Protein AF-A0A7E4ZUL0-F1 (afdb_monomer)

Solvent-accessible surface area (backbone atoms only — not comparable to full-atom values): 15333 Å² total; per-residue (Å²): 133,80,87,74,81,86,82,86,85,86,84,82,82,42,100,54,96,39,52,31,55,42,68,85,63,65,34,38,38,31,50,60,50,52,48,32,32,36,41,39,30,88,90,40,79,88,70,49,46,74,26,45,59,42,65,81,53,74,88,58,68,79,39,24,61,67,45,49,41,48,57,64,87,43,39,35,36,32,33,31,35,77,86,76,56,27,37,33,48,24,39,33,49,81,56,98,67,36,30,37,34,79,42,70,38,56,64,73,41,79,67,45,86,40,72,46,80,46,59,42,96,87,43,53,29,40,38,28,28,46,53,44,41,60,57,85,54,62,88,58,17,39,38,39,38,32,45,49,65,62,15,60,75,67,63,28,64,47,79,47,64,31,53,49,70,65,55,85,86,58,95,83,59,39,49,40,80,72,48,43,55,94,64,26,40,34,30,35,33,71,87,56,69,42,28,44,33,32,39,64,85,75,36,49,58,53,80,47,84,46,76,77,53,59,59,40,83,91,52,66,71,78,80,66,77,91,43,55,47,80,48,75,49,80,52,100,70,36,32,42,40,34,36,45,31,67,44,86,38,9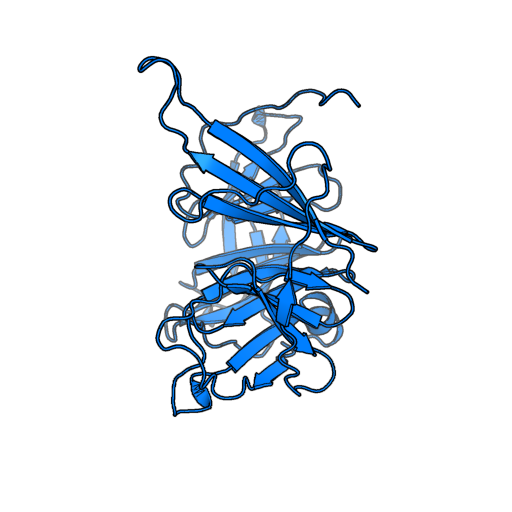8,46,97,89,46,91,32,74,49,79,50,68,26,48,40,76,71,129

pLDDT: mean 77.61, std 15.75, range [34.84, 96.44]

Organism: Panagrellus redivivus (NCBI:txid6233)

Radius of gyration: 20.29 Å; Cα contacts (8 Å, |Δi|>4): 574; chains: 1; bounding box: 54×44×60 Å

Foldseek 3Di:
DDPPDDDDDPDQPDPDQAKEAALVNQWIWGDRDFFKIWIGGPVDRVLTDIAGEEEPDPVCVPWGFPHWYDDHRWIWTFTADPPQRWTWIFTWDDDSHHIYRPDIFPDTHRAAPDWDWAAEPVGTKIKHAAQAQQDPDQVNQWIKIWDPVVCVVVSHTDIQIAGDPHDDDDDPFTWDDWDDYPQWIWTATLQDQWIFIQHRPPSYGDGDTDGFAAPDPVPRDDDDSPFWDWDWDDDHFKIKIKIWGFDDDPDVVDGDIDIGIGIGGDD

Structure (mmCIF, N/CA/C/O backbone):
data_AF-A0A7E4ZUL0-F1
#
_entry.id   AF-A0A7E4ZUL0-F1
#
loop_
_atom_site.group_PDB
_atom_site.id
_atom_site.type_symbol
_atom_site.label_atom_id
_atom_site.label_alt_id
_atom_site.label_comp_id
_atom_site.label_asym_id
_atom_site.label_entity_id
_atom_site.label_seq_id
_atom_site.pdbx_PDB_ins_code
_atom_site.Cartn_x
_atom_site.Cartn_y
_atom_site.Cartn_z
_atom_site.occupancy
_atom_site.B_iso_or_equiv
_atom_site.auth_seq_id
_atom_site.auth_comp_id
_atom_site.auth_asym_id
_atom_site.auth_atom_id
_atom_site.pdbx_PDB_model_num
ATOM 1 N N . MET A 1 1 ? -20.651 -1.131 -23.580 1.00 37.88 1 MET A N 1
ATOM 2 C CA . MET A 1 1 ? -20.709 -1.137 -22.103 1.00 37.88 1 MET A CA 1
ATOM 3 C C . MET A 1 1 ? -20.914 0.312 -21.679 1.00 37.88 1 MET A C 1
ATOM 5 O O . MET A 1 1 ? -19.993 1.099 -21.840 1.00 37.88 1 MET A O 1
ATOM 9 N N . SER A 1 2 ? -22.136 0.723 -21.325 1.00 35.38 2 SER A N 1
ATOM 10 C CA . SER A 1 2 ? -22.393 2.111 -20.914 1.00 35.38 2 SER A CA 1
ATOM 11 C C . SER A 1 2 ? -21.794 2.325 -19.524 1.00 35.38 2 SER A C 1
ATOM 13 O O . SER A 1 2 ? -22.197 1.623 -18.595 1.00 35.38 2 SER A O 1
ATOM 15 N N . MET A 1 3 ? -20.850 3.258 -19.374 1.00 34.84 3 MET A N 1
ATOM 16 C CA . MET A 1 3 ? -20.474 3.781 -18.056 1.00 34.84 3 MET A CA 1
ATOM 17 C C . MET A 1 3 ? -21.755 4.301 -17.395 1.00 34.84 3 MET A C 1
ATOM 19 O O . MET A 1 3 ? -22.333 5.276 -17.867 1.00 34.84 3 MET A O 1
ATOM 23 N N . ARG A 1 4 ? -22.258 3.588 -16.382 1.00 41.41 4 ARG A N 1
ATOM 24 C CA . ARG A 1 4 ? -23.405 4.027 -15.583 1.00 41.41 4 ARG A CA 1
ATOM 25 C C . ARG A 1 4 ? -22.908 4.973 -14.492 1.00 41.41 4 ARG A C 1
ATOM 27 O O . ARG A 1 4 ? -21.924 4.658 -13.831 1.00 41.41 4 ARG A O 1
ATOM 34 N N . ASP A 1 5 ? -23.601 6.101 -14.366 1.00 40.44 5 ASP A N 1
ATOM 35 C CA . ASP A 1 5 ? -23.610 7.074 -13.269 1.00 40.44 5 ASP A CA 1
ATOM 36 C C . ASP A 1 5 ? -22.300 7.253 -12.494 1.00 40.44 5 ASP A C 1
ATOM 38 O O . ASP A 1 5 ? -22.109 6.758 -11.384 1.00 40.44 5 ASP A O 1
ATOM 42 N N . SER A 1 6 ? -21.408 8.066 -13.055 1.00 44.53 6 SER A N 1
ATOM 43 C CA . SER A 1 6 ? -20.311 8.673 -12.309 1.00 44.53 6 SER A CA 1
ATOM 44 C C . SER A 1 6 ? -20.858 9.762 -11.379 1.00 44.53 6 SER A C 1
ATOM 46 O O . SER A 1 6 ? -21.247 10.835 -11.843 1.00 44.53 6 SER A O 1
ATOM 48 N N . ARG A 1 7 ? -20.872 9.512 -10.065 1.00 46.00 7 ARG A N 1
ATOM 49 C CA . ARG A 1 7 ? -21.100 10.555 -9.053 1.00 46.00 7 ARG A CA 1
ATOM 50 C C . ARG A 1 7 ? -19.758 11.176 -8.666 1.00 46.00 7 ARG A C 1
ATOM 52 O O . ARG A 1 7 ? -18.862 10.478 -8.203 1.00 46.00 7 ARG A O 1
ATOM 59 N N . SER A 1 8 ? -19.615 12.479 -8.900 1.00 44.28 8 SER A N 1
ATOM 60 C CA . SER A 1 8 ? -18.471 13.265 -8.431 1.00 44.28 8 SER A CA 1
ATOM 61 C C . SER A 1 8 ? -18.773 13.796 -7.034 1.00 44.28 8 SER A C 1
ATOM 63 O O . SER A 1 8 ? -19.876 14.290 -6.797 1.00 44.28 8 SER A O 1
ATOM 65 N N . PHE A 1 9 ? -17.814 13.696 -6.116 1.00 52.41 9 PHE A N 1
ATOM 66 C CA . PHE A 1 9 ? -17.979 14.141 -4.735 1.00 52.41 9 PHE A CA 1
ATOM 67 C C . PHE A 1 9 ? -16.955 15.226 -4.410 1.00 52.41 9 PHE A C 1
ATOM 69 O O . PHE A 1 9 ? -15.754 15.054 -4.610 1.00 52.41 9 PHE A O 1
ATOM 76 N N . THR A 1 10 ? -17.441 16.349 -3.890 1.00 42.66 10 THR A N 1
ATOM 77 C CA . THR A 1 10 ? -16.632 17.469 -3.400 1.00 42.66 10 THR A CA 1
ATOM 78 C C . THR A 1 10 ? -16.716 17.509 -1.878 1.00 42.66 10 THR A C 1
ATOM 80 O O . THR A 1 10 ? -17.807 17.360 -1.338 1.00 42.66 10 THR A O 1
ATOM 83 N N . GLY A 1 11 ? -15.601 17.730 -1.176 1.00 38.25 11 GLY A N 1
ATOM 84 C CA . GLY A 1 11 ? -15.607 17.890 0.290 1.00 38.25 11 GLY A CA 1
ATOM 85 C C . GLY A 1 11 ? -14.512 17.127 1.037 1.00 38.25 11 GLY A C 1
ATOM 86 O O . GLY A 1 11 ? -14.240 17.437 2.193 1.00 38.25 11 GLY A O 1
ATOM 87 N N . VAL A 1 12 ? -13.823 16.190 0.380 1.00 43.00 12 VAL A N 1
ATOM 88 C CA . VAL A 1 12 ? -12.609 15.566 0.925 1.00 43.00 12 VAL A CA 1
ATOM 89 C C . VAL A 1 12 ? -11.403 16.392 0.479 1.00 43.00 12 VAL A C 1
ATOM 91 O O . VAL A 1 12 ? -10.852 16.186 -0.599 1.00 43.00 12 VAL A O 1
ATOM 94 N N . GLN A 1 13 ? -11.001 17.367 1.294 1.00 38.47 13 GLN A N 1
ATOM 95 C CA . GLN A 1 13 ? -9.704 18.026 1.132 1.00 38.47 13 GLN A CA 1
ATOM 96 C C . GLN A 1 13 ? -8.620 17.127 1.731 1.00 38.47 13 GLN A C 1
ATOM 98 O O . GLN A 1 13 ? -8.235 17.292 2.884 1.00 38.47 13 GLN A O 1
ATOM 103 N N . CYS A 1 14 ? -8.136 16.158 0.957 1.00 39.69 14 CYS A N 1
ATOM 104 C CA . CYS A 1 14 ? -6.927 15.421 1.304 1.00 39.69 14 CYS A CA 1
ATOM 105 C C . CYS A 1 14 ? -5.923 15.559 0.162 1.00 39.69 14 CYS A C 1
ATOM 107 O O . C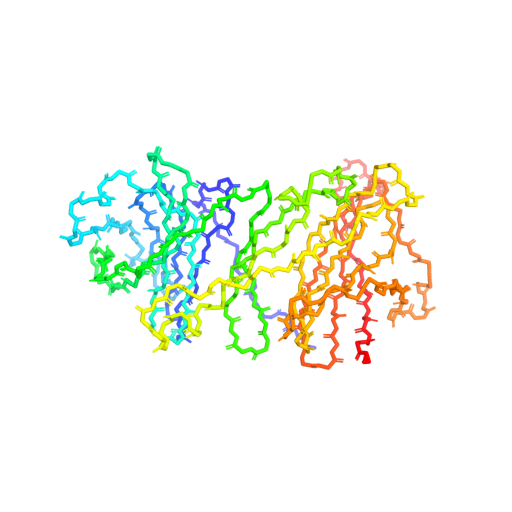YS A 1 14 ? -6.236 15.288 -0.993 1.00 39.69 14 CYS A O 1
ATOM 109 N N . THR A 1 15 ? -4.710 16.012 0.479 1.00 39.34 15 THR A N 1
ATOM 110 C CA . THR A 1 15 ? -3.608 16.134 -0.492 1.00 39.34 15 THR A CA 1
ATOM 111 C C . THR A 1 15 ? -3.114 14.772 -0.983 1.00 39.34 15 THR A C 1
ATOM 113 O O . THR A 1 15 ? -2.425 14.693 -1.998 1.00 39.34 15 THR A O 1
ATOM 116 N N . GLN A 1 16 ? -3.471 13.697 -0.273 1.00 54.53 16 GLN A N 1
ATOM 117 C CA . GLN A 1 16 ? -3.178 12.312 -0.615 1.00 54.53 16 GLN A CA 1
ATOM 118 C C . GLN A 1 16 ? -4.508 11.581 -0.842 1.00 54.53 16 GLN A C 1
ATOM 120 O O . GLN A 1 16 ? -5.373 11.594 0.030 1.00 54.53 16 GLN A O 1
ATOM 125 N N . ASN A 1 17 ? -4.678 10.936 -2.000 1.00 68.06 17 ASN A N 1
ATOM 126 C CA . ASN A 1 17 ? -5.872 10.148 -2.350 1.00 68.06 17 ASN A CA 1
ATOM 127 C C . ASN A 1 17 ? -5.918 8.822 -1.564 1.00 68.06 17 ASN A C 1
ATOM 129 O O . ASN A 1 17 ? -5.879 7.745 -2.152 1.00 68.06 17 ASN A O 1
ATOM 133 N N . VAL A 1 18 ? -5.942 8.902 -0.235 1.00 86.00 18 VAL A N 1
ATOM 134 C CA . VAL A 1 18 ? -5.906 7.756 0.673 1.00 86.00 18 VAL A CA 1
ATOM 135 C C . VAL A 1 18 ? -7.333 7.423 1.094 1.00 86.00 18 VAL A C 1
ATOM 137 O O . VAL A 1 18 ? -7.974 8.181 1.832 1.00 86.00 18 VAL A O 1
ATOM 140 N N . PHE A 1 19 ? -7.835 6.294 0.604 1.00 90.62 19 PHE A N 1
ATOM 141 C CA . PHE A 1 19 ? -9.175 5.807 0.893 1.00 90.62 19 PHE A CA 1
ATOM 142 C C . PHE A 1 19 ? -9.224 4.280 0.871 1.00 90.62 19 PHE A C 1
ATOM 144 O O . PHE A 1 19 ? -8.402 3.631 0.230 1.00 90.62 19 PHE A O 1
ATOM 151 N N . ALA A 1 20 ? -10.233 3.715 1.525 1.00 90.38 20 ALA A N 1
ATOM 152 C CA . ALA A 1 20 ? -10.544 2.297 1.446 1.00 90.38 20 ALA A CA 1
ATOM 153 C C . ALA A 1 20 ? -12.056 2.100 1.320 1.00 90.38 20 ALA A C 1
ATOM 155 O O . ALA A 1 20 ? -12.840 2.819 1.940 1.00 90.38 20 ALA A O 1
ATOM 156 N N . VAL A 1 21 ? -12.463 1.119 0.521 1.00 88.81 21 VAL A N 1
ATOM 157 C CA . VAL A 1 21 ? -13.870 0.749 0.318 1.00 88.81 21 VAL A CA 1
ATOM 158 C C . VAL A 1 21 ? -14.151 -0.508 1.130 1.00 88.81 21 VAL A C 1
ATOM 160 O O . VAL A 1 21 ? -13.362 -1.450 1.057 1.00 88.81 21 VAL A O 1
ATOM 163 N N . ALA A 1 22 ? -15.237 -0.520 1.904 1.00 89.25 22 ALA A N 1
ATOM 164 C CA . ALA A 1 22 ? -15.662 -1.706 2.645 1.00 89.25 22 ALA A CA 1
ATOM 165 C C . ALA A 1 22 ? -15.867 -2.899 1.694 1.00 89.25 22 ALA A C 1
ATOM 167 O O . ALA A 1 22 ? -16.253 -2.704 0.540 1.00 89.25 22 ALA A O 1
ATOM 168 N N . GLY A 1 23 ? -15.629 -4.129 2.161 1.00 82.06 23 GLY A N 1
ATOM 169 C CA . GLY A 1 23 ? -15.686 -5.326 1.309 1.00 82.06 23 GLY A CA 1
ATOM 170 C C . GLY A 1 23 ? -17.033 -5.546 0.606 1.00 82.06 23 GLY A C 1
ATOM 171 O O . GLY A 1 23 ? -17.073 -6.071 -0.503 1.00 82.06 23 GLY A O 1
ATOM 172 N N . ASP A 1 24 ? -18.128 -5.088 1.213 1.00 85.00 24 ASP A N 1
ATOM 173 C CA . ASP A 1 24 ? -19.489 -5.126 0.666 1.00 85.00 24 ASP A CA 1
ATOM 174 C C . ASP A 1 24 ? -19.879 -3.862 -0.129 1.00 85.00 24 ASP A C 1
ATOM 176 O O . ASP A 1 24 ? -20.991 -3.769 -0.650 1.00 85.00 24 ASP A O 1
ATOM 180 N N . GLY A 1 25 ? -18.985 -2.873 -0.219 1.00 84.38 25 GLY A N 1
ATOM 181 C CA . GLY A 1 25 ? -19.228 -1.586 -0.870 1.00 84.38 25 GLY A CA 1
ATOM 182 C C . GLY A 1 25 ? -20.227 -0.680 -0.144 1.00 84.38 25 GLY A C 1
ATOM 183 O O . GLY A 1 25 ? -20.647 0.329 -0.715 1.00 84.38 25 GLY A O 1
ATOM 184 N N . SER A 1 26 ? -20.619 -1.010 1.090 1.00 88.62 26 SER A N 1
ATOM 185 C CA . SER A 1 26 ? -21.632 -0.260 1.844 1.00 88.62 26 SER A CA 1
ATOM 186 C C . SER A 1 26 ? -21.166 1.141 2.244 1.00 88.62 26 SER A C 1
ATOM 188 O O . SER A 1 26 ? -21.974 2.069 2.296 1.00 88.62 26 SER A O 1
ATOM 190 N N . TYR A 1 27 ? -19.865 1.317 2.480 1.00 90.19 27 TYR A N 1
ATOM 191 C CA . TYR A 1 27 ? -19.259 2.602 2.805 1.00 90.19 27 TYR A CA 1
ATOM 192 C C . TYR A 1 27 ? -17.819 2.723 2.292 1.00 90.19 27 TYR A C 1
ATOM 194 O O . TYR A 1 27 ? -17.158 1.748 1.921 1.00 90.19 27 TYR A O 1
ATOM 202 N N . VAL A 1 28 ? -17.327 3.958 2.290 1.00 90.75 28 VAL A N 1
ATOM 203 C CA . VAL A 1 28 ? -15.959 4.339 1.941 1.00 90.75 28 VAL A CA 1
ATOM 204 C C . VAL A 1 28 ? -15.371 5.148 3.092 1.00 90.75 28 VAL A C 1
ATOM 206 O O . V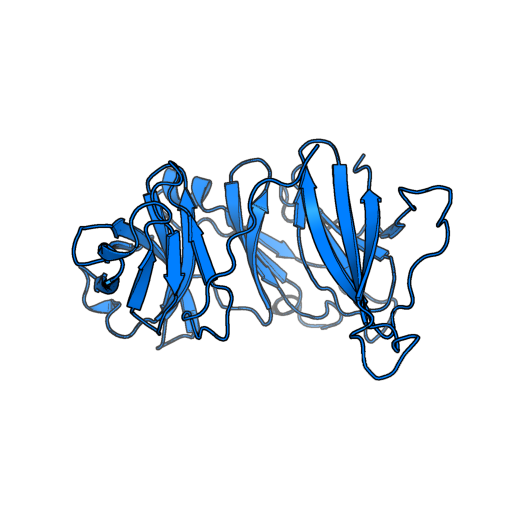AL A 1 28 ? -16.036 6.010 3.667 1.00 90.75 28 VAL A O 1
ATOM 209 N N . LEU A 1 29 ? -14.117 4.873 3.432 1.00 92.62 29 LEU A N 1
ATOM 210 C CA . LEU A 1 29 ? -13.335 5.645 4.390 1.00 92.62 29 LEU A CA 1
ATOM 211 C C . LEU A 1 29 ? -12.306 6.478 3.640 1.00 92.62 29 LEU A C 1
ATOM 213 O O . LEU A 1 29 ? -11.522 5.926 2.875 1.00 92.62 29 LEU A O 1
ATOM 217 N N . PHE A 1 30 ? -12.259 7.778 3.908 1.00 91.81 30 PHE A N 1
ATOM 218 C CA . PHE A 1 30 ? -11.220 8.672 3.400 1.00 91.81 30 PHE A CA 1
ATOM 219 C C . PHE A 1 30 ? -10.344 9.156 4.544 1.00 91.81 30 PHE A C 1
ATOM 221 O O . PHE A 1 30 ? -10.856 9.556 5.587 1.00 91.81 30 PHE A O 1
ATOM 228 N N . LYS A 1 31 ? -9.026 9.202 4.357 1.00 91.25 31 LYS A N 1
ATOM 229 C CA . LYS A 1 31 ? -8.150 9.902 5.301 1.00 91.25 31 LYS A CA 1
ATOM 230 C C . LYS A 1 31 ? -8.485 11.390 5.291 1.00 91.25 31 LYS A C 1
ATOM 232 O O . LYS A 1 31 ? -8.365 12.041 4.256 1.00 91.25 31 LYS A O 1
ATOM 237 N N . LYS A 1 32 ? -8.896 11.919 6.446 1.00 89.31 32 LYS A N 1
ATOM 238 C CA . LYS A 1 32 ? -9.213 13.341 6.631 1.00 89.31 32 LYS A CA 1
ATOM 239 C C . LYS A 1 32 ? -8.053 14.099 7.270 1.00 89.31 32 LYS A C 1
ATOM 241 O O . LYS A 1 32 ? -7.727 15.199 6.840 1.00 89.31 32 LYS A O 1
ATOM 246 N N . SER A 1 33 ? -7.434 13.521 8.294 1.00 90.62 33 SER A N 1
ATOM 247 C CA . SER A 1 33 ? -6.293 14.113 9.000 1.00 90.62 33 SER A CA 1
ATOM 248 C C . SER A 1 33 ? -5.325 13.021 9.467 1.00 90.62 33 SER A C 1
ATOM 250 O O . SER A 1 33 ? -5.414 11.875 9.023 1.00 90.62 33 SER A O 1
ATOM 252 N N . ALA A 1 34 ? -4.369 13.362 10.335 1.00 91.50 34 ALA A N 1
ATOM 253 C CA . ALA A 1 34 ? -3.410 12.399 10.873 1.00 91.50 34 ALA A CA 1
ATOM 254 C C . ALA A 1 34 ? -4.082 11.262 11.661 1.00 91.50 34 ALA A C 1
ATOM 256 O O . ALA A 1 34 ? -3.562 10.157 11.669 1.00 91.50 34 ALA A O 1
ATOM 257 N N . SER A 1 35 ? -5.229 11.496 12.297 1.00 92.62 35 SER A N 1
ATOM 258 C CA . SER A 1 35 ? -5.899 10.503 13.151 1.00 92.62 35 SER A CA 1
ATOM 259 C C . SER A 1 35 ? -7.407 10.426 12.919 1.00 92.62 35 SER A C 1
ATOM 261 O O . SER A 1 35 ? -8.130 9.853 13.729 1.00 92.62 35 SER A O 1
ATOM 263 N N . GLU A 1 36 ? -7.899 10.980 11.811 1.00 93.56 36 GLU A N 1
ATOM 264 C CA . GLU A 1 36 ? -9.325 10.992 11.490 1.00 93.56 36 GLU A CA 1
ATOM 265 C C . GLU A 1 36 ? -9.594 10.441 10.094 1.00 93.56 36 GLU A C 1
ATOM 267 O O . GLU A 1 36 ? -8.884 10.732 9.122 1.00 93.56 36 GLU A O 1
ATOM 272 N N . LEU A 1 37 ? -10.688 9.692 10.002 1.00 93.81 37 LEU A N 1
ATOM 273 C CA . LEU A 1 37 ? -11.238 9.145 8.775 1.00 93.81 37 LEU A CA 1
ATOM 274 C C . LEU A 1 37 ? -12.616 9.760 8.536 1.00 93.81 37 LEU A C 1
ATOM 276 O O . LEU A 1 37 ? -13.435 9.845 9.445 1.00 93.81 37 LEU A O 1
ATOM 280 N N . PHE A 1 38 ? -12.894 10.186 7.315 1.00 92.12 38 PHE A N 1
ATOM 281 C CA . PHE A 1 38 ? -14.235 10.548 6.892 1.00 92.12 38 PHE A CA 1
ATOM 282 C C . PHE A 1 38 ? -14.967 9.290 6.420 1.00 92.12 38 PHE A C 1
ATOM 284 O O . PHE A 1 38 ? -14.525 8.628 5.482 1.00 92.12 38 PHE A O 1
ATOM 291 N N . TYR A 1 39 ? -16.058 8.955 7.100 1.00 92.25 39 TYR A N 1
ATOM 292 C CA . TYR A 1 39 ? -16.935 7.832 6.804 1.00 92.25 39 TYR A CA 1
ATOM 293 C C . TYR A 1 39 ? -18.052 8.285 5.877 1.00 92.25 39 TYR A C 1
ATOM 295 O O . TYR A 1 39 ? -18.797 9.214 6.198 1.00 92.25 39 TYR A O 1
ATOM 303 N N . PHE A 1 40 ? -18.162 7.620 4.733 1.00 89.50 40 PHE A N 1
ATOM 304 C CA . PHE A 1 40 ? -19.074 7.987 3.666 1.00 89.50 40 PHE A CA 1
ATOM 305 C C . PHE A 1 40 ? -19.926 6.796 3.236 1.00 89.50 40 PHE A C 1
ATOM 307 O O . PHE A 1 40 ? -19.386 5.774 2.822 1.00 89.50 40 PHE A O 1
ATOM 314 N N . VAL A 1 41 ? -21.250 6.948 3.270 1.00 89.38 41 VAL A N 1
ATOM 315 C CA . VAL A 1 41 ? -22.208 5.938 2.796 1.00 89.38 41 VAL A CA 1
ATOM 316 C C . VAL A 1 41 ? -22.765 6.399 1.446 1.00 89.38 41 VAL A C 1
ATOM 318 O O . VAL A 1 41 ? -23.545 7.353 1.410 1.00 89.38 41 VAL A O 1
ATOM 321 N N . PRO A 1 42 ? -22.414 5.751 0.317 1.00 83.19 42 PRO A N 1
ATOM 322 C CA . PRO A 1 42 ? -22.820 6.211 -1.015 1.00 83.19 42 PRO A CA 1
ATOM 323 C C . PRO A 1 42 ? -24.336 6.313 -1.221 1.00 83.19 42 PRO A C 1
ATOM 325 O O . PRO A 1 42 ? -24.803 7.123 -2.027 1.00 83.19 42 PRO A O 1
ATOM 328 N N . ASN A 1 43 ? -25.094 5.490 -0.492 1.00 84.12 43 ASN A N 1
ATOM 329 C CA . ASN A 1 43 ? -26.547 5.382 -0.606 1.00 84.12 43 ASN A CA 1
ATOM 330 C C . ASN A 1 43 ? -27.312 6.194 0.451 1.00 84.12 43 ASN A C 1
ATOM 332 O O . ASN A 1 43 ? -28.529 6.303 0.338 1.00 84.12 43 ASN A O 1
ATOM 336 N N . ASN A 1 44 ? -26.629 6.768 1.449 1.00 85.19 44 ASN A N 1
ATOM 337 C CA . ASN A 1 44 ? -27.255 7.583 2.488 1.00 85.19 44 ASN A CA 1
ATOM 338 C C . ASN A 1 44 ? -26.345 8.755 2.881 1.00 85.19 44 ASN A C 1
ATOM 340 O O . ASN A 1 44 ? -25.413 8.611 3.671 1.00 85.19 44 ASN A O 1
ATOM 344 N N . LEU A 1 45 ? -26.615 9.934 2.316 1.00 81.00 45 LEU A N 1
ATOM 345 C CA . LEU A 1 45 ? -25.761 11.102 2.527 1.00 81.00 45 LEU A CA 1
ATOM 346 C C . LEU A 1 45 ? -25.857 11.671 3.952 1.00 81.00 45 LEU A C 1
ATOM 348 O O . LEU A 1 45 ? -24.915 12.329 4.387 1.00 81.00 45 LEU A O 1
ATOM 352 N N . ASP A 1 46 ? -26.927 11.368 4.688 1.00 84.69 46 ASP A N 1
ATOM 353 C CA . ASP A 1 46 ? -27.141 11.862 6.052 1.00 84.69 46 ASP A CA 1
ATOM 354 C C . ASP A 1 46 ? -26.322 11.086 7.100 1.00 84.69 46 ASP A C 1
ATOM 356 O O . ASP A 1 46 ? -26.163 11.528 8.237 1.00 84.69 46 ASP A O 1
ATOM 360 N N . GLU A 1 47 ? -25.760 9.932 6.727 1.00 85.19 47 GLU A N 1
ATOM 361 C CA . GLU A 1 47 ? -24.955 9.084 7.617 1.00 85.19 47 GLU A CA 1
ATOM 362 C C . GLU A 1 47 ? -23.451 9.400 7.590 1.00 85.19 47 GLU A C 1
ATOM 364 O O . GLU A 1 47 ? -22.652 8.747 8.273 1.00 85.19 47 GLU A O 1
ATOM 369 N N . GLN A 1 48 ? -23.050 10.407 6.814 1.00 87.75 48 GLN A N 1
ATOM 370 C CA . GLN A 1 48 ? -21.656 10.815 6.700 1.00 87.75 48 GLN A CA 1
ATOM 371 C C . GLN A 1 48 ? -21.146 11.426 8.004 1.00 87.75 48 GLN A C 1
ATOM 373 O O . GLN A 1 48 ? -21.808 12.258 8.624 1.00 87.75 48 GLN A O 1
ATOM 378 N N . LYS A 1 49 ? -19.934 11.051 8.418 1.00 92.00 49 LYS A N 1
ATOM 379 C CA . LYS A 1 49 ? -19.339 11.574 9.655 1.00 92.00 49 LYS A CA 1
ATOM 380 C C . LYS A 1 49 ? -17.825 11.453 9.680 1.00 92.00 49 LYS A C 1
ATOM 382 O O . LYS A 1 49 ? -17.211 10.825 8.823 1.00 92.00 49 LYS A O 1
ATOM 387 N N . VAL A 1 50 ? -17.217 12.042 10.702 1.00 93.38 50 VAL A N 1
ATOM 388 C CA . VAL A 1 50 ? -15.786 11.906 10.980 1.00 93.38 50 VAL A CA 1
ATOM 389 C C . VAL A 1 50 ? -15.607 10.888 12.097 1.00 93.38 50 VAL A C 1
ATOM 391 O O . VAL A 1 50 ? -16.169 11.051 13.175 1.00 93.38 50 VAL A O 1
ATOM 394 N N . LEU A 1 51 ? -14.818 9.853 11.834 1.00 95.44 51 LEU A N 1
ATOM 395 C CA . LEU A 1 51 ? -14.420 8.843 12.800 1.00 95.44 51 LEU A CA 1
ATOM 396 C C . LEU A 1 51 ? -13.004 9.142 13.282 1.00 95.44 51 LEU A C 1
ATOM 398 O O . LEU A 1 51 ? -12.094 9.357 12.478 1.00 95.44 51 LEU A O 1
ATOM 402 N N . LYS A 1 52 ? -12.803 9.102 14.597 1.00 95.12 52 LYS A N 1
ATOM 403 C CA . LYS A 1 52 ? -11.473 9.217 15.197 1.00 95.12 52 LYS A CA 1
ATOM 404 C C . LYS A 1 52 ? -10.822 7.840 15.304 1.00 95.12 52 LYS A C 1
ATOM 406 O O . LYS A 1 52 ? -11.464 6.892 15.760 1.00 95.12 52 LYS A O 1
ATOM 411 N N . LEU A 1 53 ? -9.554 7.746 14.909 1.00 95.00 53 LEU A N 1
ATOM 412 C CA . LEU A 1 53 ? -8.714 6.585 15.166 1.00 95.00 53 LEU A CA 1
ATOM 413 C C . LEU A 1 53 ? -8.271 6.594 16.630 1.00 95.00 53 LEU A C 1
ATOM 415 O O . LEU A 1 53 ? -7.698 7.567 17.123 1.00 95.00 53 LEU A O 1
ATOM 419 N N . MET A 1 54 ? -8.532 5.491 17.314 1.00 93.75 54 MET A N 1
ATOM 420 C CA . MET A 1 54 ? -8.129 5.242 18.689 1.00 93.75 54 MET A CA 1
ATOM 421 C C . MET A 1 54 ? -7.218 4.024 18.754 1.00 93.75 54 MET A C 1
ATOM 423 O O . MET A 1 54 ? -7.418 3.061 18.018 1.00 93.75 54 MET A O 1
ATOM 427 N N . PHE A 1 55 ? -6.266 4.042 19.678 1.00 90.62 55 PHE A N 1
ATOM 428 C CA . PHE A 1 55 ? -5.401 2.904 19.970 1.00 90.62 55 PHE A CA 1
ATOM 429 C C . PHE A 1 55 ? -5.733 2.344 21.348 1.00 90.62 55 PHE A C 1
ATOM 431 O O . PHE A 1 55 ? -5.976 3.109 22.281 1.00 90.62 55 PHE A O 1
ATOM 438 N N . LEU A 1 56 ? -5.738 1.015 21.475 1.00 86.94 56 LEU A N 1
ATOM 439 C CA . LEU A 1 56 ? -5.823 0.367 22.788 1.00 86.94 56 LEU A CA 1
ATOM 440 C C . LEU A 1 56 ? -4.517 0.512 23.581 1.00 86.94 56 LEU A C 1
ATOM 442 O O . LEU A 1 56 ? -4.545 0.587 24.805 1.00 86.94 56 LEU A O 1
ATOM 446 N N . ASP A 1 57 ? -3.387 0.569 22.879 1.00 86.25 57 ASP A N 1
ATOM 447 C CA . ASP A 1 57 ? -2.063 0.749 23.464 1.00 86.25 57 ASP A CA 1
ATOM 448 C C . ASP A 1 57 ? -1.619 2.213 23.331 1.00 86.25 57 ASP A C 1
ATOM 450 O O . ASP A 1 57 ? -1.589 2.777 22.232 1.00 86.25 57 ASP A O 1
ATOM 454 N N . GLN A 1 58 ? -1.270 2.822 24.467 1.00 86.88 58 GLN A N 1
ATOM 455 C CA . GLN A 1 58 ? -0.855 4.221 24.550 1.00 86.88 58 GLN A CA 1
ATOM 456 C C . GLN A 1 58 ? 0.457 4.504 23.811 1.00 86.88 58 GLN A C 1
ATOM 458 O O . GLN A 1 58 ? 0.702 5.651 23.444 1.00 86.88 58 GLN A O 1
ATOM 463 N N . TYR A 1 59 ? 1.273 3.479 23.552 1.00 88.06 59 TYR A N 1
ATOM 46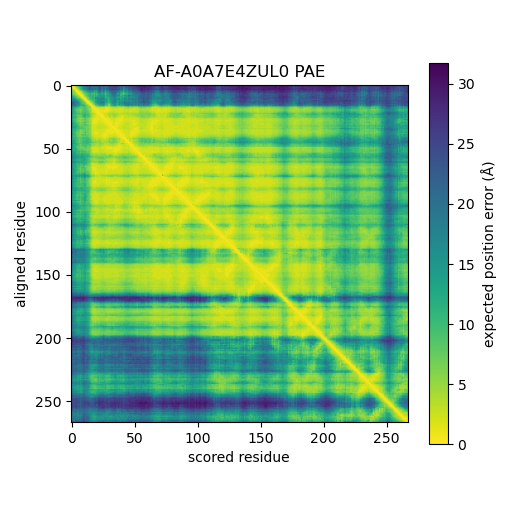4 C CA . TYR A 1 59 ? 2.530 3.611 22.816 1.00 88.06 59 TYR A CA 1
ATOM 465 C C . TYR A 1 59 ? 2.350 4.228 21.419 1.00 88.06 59 TYR A C 1
ATOM 467 O O . TYR A 1 59 ? 3.241 4.914 20.931 1.00 88.06 59 TYR A O 1
ATOM 475 N N . TYR A 1 60 ? 1.187 4.023 20.794 1.00 88.69 60 TYR A N 1
ATOM 476 C CA . TYR A 1 60 ? 0.882 4.526 19.450 1.00 88.69 60 TYR A CA 1
ATOM 477 C C . TYR A 1 60 ? 0.131 5.866 19.461 1.00 88.69 60 TYR A C 1
ATOM 479 O O . TYR A 1 60 ? -0.312 6.347 18.417 1.00 88.69 60 TYR A O 1
ATOM 487 N N . ILE A 1 61 ? -0.053 6.490 20.630 1.00 85.38 61 ILE A N 1
ATOM 488 C CA . ILE A 1 61 ? -0.664 7.819 20.711 1.00 85.38 61 ILE A CA 1
ATOM 489 C C . ILE A 1 61 ? 0.253 8.828 20.018 1.00 85.38 61 ILE A C 1
ATOM 491 O O . ILE A 1 61 ? 1.410 8.999 20.387 1.00 85.38 61 ILE A O 1
ATOM 495 N N . GLY A 1 62 ? -0.300 9.530 19.030 1.00 87.69 62 GLY A N 1
ATOM 496 C CA . GLY A 1 62 ? 0.425 10.506 18.217 1.00 87.69 62 GLY A CA 1
ATOM 497 C C . GLY A 1 62 ? 0.860 9.966 16.856 1.00 87.69 62 GLY A C 1
ATOM 498 O O . GLY A 1 62 ? 1.120 10.773 15.966 1.00 87.69 62 GLY A O 1
ATOM 499 N N . ASP A 1 63 ? 0.858 8.645 16.651 1.00 93.69 63 ASP A N 1
ATOM 500 C CA . ASP A 1 63 ? 1.095 8.057 15.332 1.00 93.69 63 ASP A CA 1
ATOM 501 C C . ASP A 1 63 ? -0.006 8.476 14.349 1.00 93.69 63 ASP A C 1
ATOM 503 O O . ASP A 1 63 ? -1.171 8.674 14.712 1.00 93.69 63 ASP A O 1
ATOM 507 N N . SER A 1 64 ? 0.372 8.620 13.079 1.00 93.62 64 SER A N 1
ATOM 508 C CA . SER A 1 64 ? -0.525 9.117 12.038 1.00 93.62 64 SER A CA 1
ATOM 509 C C . SER A 1 64 ? -0.924 8.028 11.055 1.00 93.62 64 SER A C 1
ATOM 511 O O . SER A 1 64 ? -0.100 7.208 10.662 1.00 93.62 64 SER A O 1
ATOM 513 N N . ILE A 1 65 ? -2.155 8.080 10.560 1.00 94.81 65 ILE A N 1
ATOM 514 C CA . ILE A 1 65 ? -2.637 7.285 9.432 1.00 94.81 65 ILE A CA 1
ATOM 515 C C . ILE A 1 65 ? -1.746 7.574 8.222 1.00 94.81 65 ILE A C 1
ATOM 517 O O . ILE A 1 65 ? -1.706 8.698 7.715 1.00 94.81 65 ILE A O 1
ATOM 521 N N . PHE A 1 66 ? -1.040 6.556 7.747 1.00 94.12 66 PHE A N 1
ATOM 522 C CA . PHE A 1 66 ? -0.249 6.614 6.527 1.00 94.12 66 PHE A CA 1
ATOM 523 C C . PHE A 1 66 ? -1.125 6.279 5.319 1.00 94.12 66 PHE A C 1
ATOM 525 O O . PHE A 1 66 ? -1.338 7.136 4.463 1.00 94.12 66 PHE A O 1
ATOM 532 N N . ASP A 1 67 ? -1.680 5.068 5.318 1.00 93.75 67 ASP A N 1
ATOM 533 C CA . ASP A 1 67 ? -2.538 4.505 4.273 1.00 93.75 67 ASP A CA 1
ATOM 534 C C . ASP A 1 67 ? -3.527 3.502 4.901 1.00 93.75 67 ASP A C 1
ATOM 536 O O . ASP A 1 67 ? -3.382 3.145 6.075 1.00 93.75 67 ASP A O 1
ATOM 540 N N . LEU A 1 68 ? -4.536 3.046 4.163 1.00 95.06 68 LEU A N 1
ATOM 541 C CA . LEU A 1 68 ? -5.505 2.066 4.658 1.00 95.06 68 LEU A CA 1
ATOM 542 C C . LEU A 1 68 ? -6.091 1.204 3.544 1.00 95.06 68 LEU A C 1
ATOM 544 O O . LEU A 1 68 ? -6.219 1.627 2.400 1.00 95.06 68 LEU A O 1
ATOM 548 N N . VAL A 1 69 ? -6.496 -0.009 3.905 1.00 94.12 69 VAL A N 1
ATOM 549 C CA . VAL A 1 69 ? -7.148 -0.948 2.993 1.00 94.12 69 VAL A CA 1
ATOM 550 C C . VAL A 1 69 ? -8.093 -1.867 3.751 1.00 94.12 69 VAL A C 1
ATOM 552 O O . VAL A 1 69 ? -7.845 -2.223 4.903 1.00 94.12 69 VAL A O 1
ATOM 555 N N . PHE A 1 70 ? -9.170 -2.280 3.090 1.00 91.50 70 PHE A N 1
ATOM 556 C CA . PHE A 1 70 ? -9.959 -3.417 3.538 1.00 91.50 70 PHE A CA 1
ATOM 557 C C . PHE A 1 70 ? -9.414 -4.692 2.914 1.00 91.50 70 PHE A C 1
ATOM 559 O O . PHE A 1 70 ? -9.242 -4.782 1.699 1.00 91.50 70 PHE A O 1
ATOM 566 N N . HIS A 1 71 ? -9.173 -5.690 3.752 1.00 88.00 71 HIS A N 1
ATOM 567 C CA . HIS A 1 71 ? -9.025 -7.059 3.297 1.00 88.00 71 HIS A CA 1
ATOM 568 C C . HIS A 1 71 ? -10.198 -7.858 3.852 1.00 88.00 71 HIS A C 1
ATOM 570 O O . HIS A 1 71 ? -10.361 -7.955 5.070 1.00 88.00 71 HIS A O 1
ATOM 576 N N . GLU A 1 72 ? -11.039 -8.363 2.949 1.00 83.94 72 GLU A N 1
ATOM 577 C CA . GLU A 1 72 ? -12.350 -8.919 3.290 1.00 83.94 72 GLU A CA 1
ATOM 578 C C . GLU A 1 72 ? -13.175 -7.875 4.069 1.00 83.94 72 GLU A C 1
ATOM 580 O O . GLU A 1 72 ? -13.487 -6.816 3.529 1.00 83.94 72 GLU A O 1
ATOM 585 N N . ASN A 1 73 ? -13.462 -8.123 5.348 1.00 85.31 73 ASN A N 1
ATOM 586 C CA . ASN A 1 73 ? -14.195 -7.204 6.226 1.00 85.31 73 ASN A CA 1
ATOM 587 C C . ASN A 1 73 ? -13.309 -6.561 7.305 1.00 85.31 73 ASN A C 1
ATOM 589 O O . ASN A 1 73 ? -13.801 -5.845 8.176 1.00 85.31 73 ASN A O 1
ATOM 593 N N . GLN A 1 74 ? -12.002 -6.816 7.266 1.00 90.75 74 GLN A N 1
ATOM 594 C CA . GLN A 1 74 ? -11.051 -6.293 8.234 1.00 90.75 74 GLN A CA 1
ATOM 595 C C . GLN A 1 74 ? -10.401 -5.024 7.680 1.00 90.75 74 GLN A C 1
ATOM 597 O O . GLN A 1 74 ? -9.697 -5.061 6.668 1.00 90.75 74 GLN A O 1
ATOM 602 N N . LEU A 1 75 ? -10.599 -3.898 8.370 1.00 95.12 75 LEU A N 1
ATOM 603 C CA . LEU A 1 75 ? -9.840 -2.685 8.085 1.00 95.12 75 LEU A CA 1
ATOM 604 C C . LEU A 1 75 ? -8.405 -2.874 8.578 1.00 95.12 75 LEU A C 1
ATOM 606 O O . LEU A 1 75 ? -8.177 -3.224 9.742 1.00 95.12 75 LEU A O 1
ATOM 610 N N . VAL A 1 76 ? -7.447 -2.611 7.699 1.00 95.81 76 VAL A N 1
ATOM 611 C CA . VAL A 1 76 ? -6.027 -2.529 8.022 1.00 95.81 76 VAL A CA 1
ATOM 612 C C . VAL A 1 76 ? -5.571 -1.100 7.775 1.00 95.81 76 VAL A C 1
ATOM 614 O O . VAL A 1 76 ? -5.737 -0.569 6.677 1.00 95.81 76 VAL A O 1
ATOM 617 N N . ILE A 1 77 ? -4.985 -0.482 8.795 1.00 96.44 77 ILE A N 1
ATOM 618 C CA . ILE A 1 77 ? -4.387 0.848 8.700 1.00 96.44 77 ILE A CA 1
ATOM 619 C C . ILE A 1 77 ? -2.873 0.704 8.794 1.00 96.44 77 ILE A C 1
ATOM 621 O O . ILE A 1 77 ? -2.341 0.088 9.720 1.00 96.44 77 ILE A O 1
ATOM 625 N N . LEU A 1 78 ? -2.173 1.303 7.838 1.00 95.62 78 LEU A N 1
ATOM 626 C CA . LEU A 1 78 ? -0.745 1.542 7.939 1.00 95.62 78 LEU A CA 1
ATOM 627 C C . LEU A 1 78 ? -0.572 2.790 8.797 1.00 95.62 78 LEU A C 1
ATOM 629 O O . LEU A 1 78 ? -1.036 3.866 8.423 1.00 95.62 78 LEU A O 1
ATOM 633 N N . ILE A 1 79 ? 0.068 2.650 9.951 1.00 95.62 79 ILE A N 1
ATOM 634 C CA . ILE A 1 79 ? 0.344 3.764 10.861 1.00 95.62 79 ILE A CA 1
ATOM 635 C C . ILE A 1 79 ? 1.809 4.170 10.725 1.00 95.62 79 ILE A C 1
ATOM 637 O O . ILE A 1 79 ? 2.693 3.317 10.662 1.00 95.62 79 ILE A O 1
ATOM 641 N N . GLN A 1 80 ? 2.057 5.471 10.647 1.00 95.12 80 GLN A N 1
ATOM 642 C CA . GLN A 1 80 ? 3.382 6.070 10.606 1.00 95.12 80 GLN A CA 1
ATOM 643 C C . GLN A 1 80 ? 3.729 6.604 11.990 1.00 95.12 80 GLN A C 1
ATOM 645 O O . GLN A 1 80 ? 3.053 7.487 12.527 1.00 95.12 80 GLN A O 1
ATOM 650 N N . SER A 1 81 ? 4.818 6.065 12.513 1.00 93.88 81 SER A N 1
ATOM 651 C CA . SER A 1 81 ? 5.451 6.474 13.751 1.00 93.88 81 SER A CA 1
ATOM 652 C C . SER A 1 81 ? 5.957 7.906 13.665 1.00 93.88 81 SER A C 1
ATOM 654 O O . SER A 1 81 ? 6.748 8.220 12.774 1.00 93.88 81 SER A O 1
ATOM 656 N N . GLN A 1 82 ? 5.576 8.765 14.607 1.00 90.81 82 GLN A N 1
ATOM 657 C CA . GLN A 1 82 ? 6.151 10.119 14.674 1.00 90.81 82 GLN A CA 1
ATOM 658 C C . GLN A 1 82 ? 7.547 10.144 15.314 1.00 90.81 82 GLN A C 1
ATOM 660 O O . GLN A 1 82 ? 8.264 11.132 15.191 1.00 90.81 82 GLN A O 1
ATOM 665 N N . VAL A 1 83 ? 7.947 9.060 15.986 1.00 90.88 83 VAL A N 1
ATOM 666 C CA . VAL A 1 83 ? 9.231 8.973 16.697 1.00 90.88 83 VAL A CA 1
ATOM 667 C C . VAL A 1 83 ? 10.374 8.566 15.769 1.00 90.88 83 VAL A C 1
ATOM 669 O O . VAL A 1 83 ? 11.463 9.127 15.844 1.00 90.88 83 VAL A O 1
ATOM 672 N N . ASP A 1 84 ? 10.142 7.575 14.908 1.00 91.19 84 ASP A N 1
ATOM 673 C CA . ASP A 1 84 ? 11.190 6.939 14.093 1.00 91.19 84 ASP A CA 1
ATOM 674 C C . ASP A 1 84 ? 10.851 6.855 12.594 1.00 91.19 84 ASP A C 1
ATOM 676 O O . ASP A 1 84 ? 11.567 6.194 11.842 1.00 91.19 84 ASP A O 1
ATOM 680 N N . ASP A 1 85 ? 9.765 7.508 12.162 1.00 91.19 85 ASP A N 1
ATOM 681 C CA . ASP A 1 85 ? 9.258 7.521 10.778 1.00 91.19 85 ASP A CA 1
ATOM 682 C C . ASP A 1 85 ? 8.984 6.119 10.190 1.00 91.19 85 ASP A C 1
ATOM 684 O O . ASP A 1 85 ? 8.880 5.934 8.975 1.00 91.19 85 ASP A O 1
ATOM 688 N N . SER A 1 86 ? 8.873 5.095 11.043 1.00 93.69 86 SER A N 1
ATOM 689 C CA . SER A 1 86 ? 8.590 3.728 10.614 1.00 93.69 86 SER A CA 1
ATOM 690 C C . SER A 1 86 ? 7.097 3.491 10.382 1.00 93.69 86 SER A C 1
ATOM 692 O O . SER A 1 86 ? 6.238 4.107 11.013 1.00 93.69 86 SER A O 1
ATOM 694 N N . ILE A 1 87 ? 6.784 2.575 9.468 1.00 95.25 87 ILE A N 1
ATOM 695 C CA . ILE A 1 87 ? 5.421 2.138 9.172 1.00 95.25 87 ILE A CA 1
ATOM 696 C C . ILE A 1 87 ? 5.127 0.837 9.915 1.00 95.25 87 ILE A C 1
ATOM 698 O O . ILE A 1 87 ? 5.926 -0.102 9.887 1.00 95.25 87 ILE A O 1
ATOM 702 N N . ARG A 1 88 ? 3.959 0.763 10.551 1.00 95.12 88 ARG A N 1
ATOM 703 C CA . ARG A 1 88 ? 3.442 -0.429 11.235 1.00 95.12 88 ARG A CA 1
ATOM 704 C C . ARG A 1 88 ? 2.051 -0.767 10.709 1.00 95.12 88 ARG A C 1
ATOM 706 O O . ARG A 1 88 ? 1.388 0.070 10.101 1.00 95.12 88 ARG A O 1
ATOM 713 N N . LEU A 1 89 ? 1.613 -1.999 10.947 1.00 95.88 89 LEU A N 1
ATOM 714 C CA . LEU A 1 89 ? 0.300 -2.484 10.521 1.00 95.88 89 LEU A CA 1
ATOM 715 C C . LEU A 1 89 ? -0.633 -2.607 11.718 1.00 95.88 89 LEU A C 1
ATOM 717 O O . LEU A 1 89 ? -0.353 -3.378 12.634 1.00 95.88 89 LEU A O 1
ATOM 721 N N . ALA A 1 90 ? -1.745 -1.884 11.685 1.00 95.69 90 ALA A N 1
ATOM 722 C CA . ALA A 1 90 ? -2.802 -1.959 12.679 1.00 95.69 90 ALA A CA 1
ATOM 723 C C . ALA A 1 90 ? -4.046 -2.634 12.090 1.00 95.69 90 ALA A C 1
ATOM 725 O O . ALA A 1 90 ? -4.535 -2.244 11.031 1.00 95.69 90 ALA A O 1
ATOM 726 N N . LEU A 1 91 ? -4.570 -3.634 12.794 1.00 95.19 91 LEU A N 1
ATOM 727 C CA . LEU A 1 91 ? -5.906 -4.166 12.571 1.00 95.19 91 LEU A CA 1
ATOM 728 C C . LEU A 1 91 ? -6.891 -3.268 13.306 1.00 95.19 91 LEU A C 1
ATOM 730 O O . LEU A 1 91 ? -6.702 -2.962 14.488 1.00 95.19 91 LEU A O 1
ATOM 734 N N . CYS A 1 92 ? -7.937 -2.855 12.604 1.00 95.56 92 CYS A N 1
ATOM 735 C CA . CYS A 1 92 ? -8.894 -1.890 13.107 1.00 95.56 92 CYS A CA 1
ATOM 736 C C . CYS A 1 92 ? -10.332 -2.394 13.007 1.00 95.56 92 CYS A C 1
ATOM 738 O O . CYS A 1 92 ? -10.750 -2.933 11.985 1.00 95.56 92 CYS A O 1
ATOM 740 N N . THR A 1 93 ? -11.123 -2.145 14.042 1.00 93.75 93 THR A N 1
ATOM 741 C CA . THR A 1 93 ? -12.574 -2.328 13.997 1.00 93.75 93 THR A CA 1
ATOM 742 C C . THR A 1 93 ? -13.228 -0.983 13.729 1.00 93.75 93 THR A C 1
ATOM 744 O O . THR A 1 93 ? -12.984 -0.012 14.450 1.00 93.75 93 THR A O 1
ATOM 747 N N . VAL A 1 94 ? -14.062 -0.925 12.692 1.00 93.25 94 VAL A N 1
ATOM 748 C CA . VAL A 1 94 ? -14.893 0.246 12.397 1.00 93.25 94 VAL A CA 1
ATOM 749 C C . VAL A 1 94 ? -16.181 0.125 13.199 1.00 93.25 94 VAL A C 1
ATOM 751 O O . VAL A 1 94 ? -16.871 -0.889 13.134 1.00 93.25 94 VAL A O 1
ATOM 754 N N . THR A 1 95 ? -16.493 1.152 13.979 1.00 89.06 95 THR A N 1
ATOM 755 C CA . THR A 1 95 ? -17.738 1.252 14.746 1.00 89.06 95 THR A CA 1
ATOM 756 C C . THR A 1 95 ? -18.575 2.411 14.218 1.00 89.06 95 THR A C 1
ATOM 758 O O . THR A 1 95 ? -18.161 3.129 13.308 1.00 89.06 95 THR A O 1
ATOM 761 N N . LYS A 1 96 ? -19.756 2.623 14.809 1.00 82.62 96 LYS A N 1
ATOM 762 C CA . LYS A 1 96 ? -20.614 3.753 14.448 1.00 82.62 96 LYS A CA 1
ATOM 763 C C . LYS A 1 96 ? -19.917 5.100 14.659 1.00 82.62 96 LYS A C 1
ATOM 765 O O . LYS A 1 96 ? -20.166 6.003 13.869 1.00 82.62 96 LYS A O 1
ATOM 770 N N . ASP A 1 97 ? -19.074 5.230 15.681 1.00 87.75 97 ASP A N 1
ATOM 771 C CA . ASP A 1 97 ? -18.569 6.537 16.128 1.00 87.75 97 ASP A CA 1
ATOM 772 C C . ASP A 1 97 ? -17.039 6.658 16.030 1.00 87.75 97 ASP A C 1
ATOM 774 O O . ASP A 1 97 ? -16.500 7.757 15.904 1.00 87.75 97 ASP A O 1
ATOM 778 N N . PHE A 1 98 ? -16.325 5.530 16.022 1.00 91.75 98 PHE A N 1
ATOM 779 C CA . PHE A 1 98 ? -14.862 5.493 16.056 1.00 91.75 98 PHE A CA 1
ATOM 780 C C . PHE A 1 98 ? -14.282 4.387 15.177 1.00 91.75 98 PHE A C 1
ATOM 782 O O . PHE A 1 98 ? -14.959 3.416 14.827 1.00 91.75 98 PHE A O 1
ATOM 789 N N . VAL A 1 99 ? -12.984 4.493 14.907 1.00 93.88 99 VAL A N 1
ATOM 790 C CA . VAL A 1 99 ? -12.167 3.375 14.434 1.00 93.88 99 VAL A CA 1
ATOM 791 C C . VAL A 1 99 ? -11.194 3.010 15.543 1.00 93.88 99 VAL A C 1
ATOM 793 O O . VAL A 1 99 ? -10.446 3.859 16.019 1.00 93.88 99 VAL A O 1
ATOM 796 N N . ILE A 1 100 ? -11.197 1.753 15.972 1.00 93.50 100 ILE A N 1
ATOM 797 C CA . ILE A 1 100 ? -10.345 1.288 17.070 1.00 93.50 100 ILE A CA 1
ATOM 798 C C . ILE A 1 100 ? -9.279 0.368 16.490 1.00 93.50 100 ILE A C 1
ATOM 800 O O . ILE A 1 100 ? -9.614 -0.690 15.965 1.00 93.50 100 ILE A O 1
ATOM 804 N N . ALA A 1 101 ? -8.005 0.741 16.602 1.00 93.44 101 ALA A N 1
ATOM 805 C CA . ALA A 1 101 ? -6.874 -0.148 16.370 1.00 93.44 101 ALA A CA 1
ATOM 806 C C . ALA A 1 101 ? -6.810 -1.185 17.499 1.00 93.44 101 ALA A C 1
ATOM 808 O O . ALA A 1 101 ? -6.330 -0.911 18.601 1.00 93.44 101 ALA A O 1
ATOM 809 N N . THR A 1 102 ? -7.340 -2.373 17.220 1.00 91.69 102 THR A N 1
ATOM 810 C CA . THR A 1 102 ? -7.457 -3.480 18.174 1.00 91.69 102 THR A CA 1
ATOM 811 C C . THR A 1 102 ? -6.139 -4.214 18.361 1.00 91.69 102 THR A C 1
ATOM 813 O O . THR A 1 102 ? -5.882 -4.764 19.431 1.00 91.69 102 THR A O 1
ATOM 816 N N . LYS A 1 103 ? -5.286 -4.219 17.334 1.00 93.06 103 LYS A N 1
ATOM 817 C CA . LYS A 1 103 ? -3.971 -4.853 17.382 1.00 93.06 103 LYS A CA 1
ATOM 818 C C . LYS A 1 103 ? -3.010 -4.175 16.421 1.00 93.06 103 LYS A C 1
ATOM 820 O O . LYS A 1 103 ? -3.318 -4.049 15.243 1.00 93.06 103 LYS A O 1
ATOM 825 N N . VAL A 1 104 ? -1.816 -3.833 16.895 1.00 94.62 104 VAL A N 1
ATOM 826 C CA . VAL A 1 104 ? -0.682 -3.497 16.025 1.00 94.62 104 VAL A CA 1
ATOM 827 C C . VAL A 1 104 ? 0.195 -4.736 15.891 1.00 94.62 104 VAL A C 1
ATOM 829 O O . VAL A 1 104 ? 0.564 -5.360 16.887 1.00 94.62 104 VAL A O 1
ATOM 832 N N . LEU A 1 105 ? 0.474 -5.152 14.657 1.00 94.75 105 LEU A N 1
ATOM 833 C CA . LEU A 1 105 ? 1.305 -6.321 14.400 1.00 94.75 105 LEU A CA 1
ATOM 834 C C . LEU A 1 105 ? 2.760 -6.043 14.806 1.00 94.75 105 LEU A C 1
ATOM 836 O O . LEU A 1 105 ? 3.277 -4.968 14.500 1.00 94.75 105 LEU A O 1
ATOM 840 N N . PRO A 1 106 ? 3.456 -7.014 15.428 1.00 93.75 106 PRO A N 1
ATOM 841 C CA . PRO A 1 106 ? 4.866 -6.859 15.753 1.00 93.75 106 PRO A CA 1
ATOM 842 C C . PRO A 1 106 ? 5.728 -6.633 14.505 1.00 93.75 106 PRO A C 1
ATOM 844 O O . PRO A 1 106 ? 5.589 -7.339 13.500 1.00 93.75 106 PRO A O 1
ATOM 847 N N . GLY A 1 107 ? 6.676 -5.702 14.617 1.00 91.81 107 GLY A N 1
ATOM 848 C CA . GLY A 1 107 ? 7.591 -5.303 13.548 1.00 91.81 107 GLY A CA 1
ATOM 849 C C . GLY A 1 107 ? 7.270 -3.925 12.970 1.00 91.81 107 GLY A C 1
ATOM 850 O O . GLY A 1 107 ? 6.199 -3.365 13.189 1.00 91.81 107 GLY A O 1
ATOM 851 N N . SER A 1 108 ? 8.226 -3.366 12.235 1.00 93.00 108 SER A N 1
ATOM 852 C CA . SER A 1 108 ? 8.064 -2.097 11.532 1.00 93.00 108 SER A CA 1
ATOM 853 C C . SER A 1 108 ? 8.842 -2.107 10.221 1.00 93.00 108 SER A C 1
ATOM 855 O O . SER A 1 108 ? 9.758 -2.909 10.018 1.00 93.00 108 SER A O 1
ATOM 857 N N . ILE A 1 109 ? 8.448 -1.222 9.316 1.00 91.38 109 ILE A N 1
ATOM 858 C CA . ILE A 1 109 ? 9.073 -1.030 8.012 1.00 91.38 109 ILE A CA 1
ATOM 859 C C . ILE A 1 109 ? 9.700 0.354 8.023 1.00 91.38 109 ILE A C 1
ATOM 861 O O . ILE A 1 109 ? 9.039 1.333 8.367 1.00 91.38 109 ILE A O 1
ATOM 865 N N . LYS A 1 110 ? 10.966 0.464 7.627 1.00 88.19 110 LYS A N 1
ATOM 866 C CA . LYS A 1 110 ? 11.562 1.782 7.415 1.00 88.19 110 LYS A CA 1
ATOM 867 C C . LYS A 1 110 ? 10.983 2.378 6.143 1.00 88.19 110 LYS A C 1
ATOM 869 O O . LYS A 1 110 ? 11.046 1.770 5.075 1.00 88.19 110 LYS A O 1
ATOM 874 N N . LYS A 1 111 ? 10.412 3.567 6.269 1.00 83.00 111 LYS A N 1
ATOM 875 C CA . LYS A 1 111 ? 9.857 4.295 5.140 1.00 83.00 111 LYS A CA 1
ATOM 876 C C . LYS A 1 111 ? 10.975 4.634 4.155 1.00 83.00 111 LYS A C 1
ATOM 878 O O . LYS A 1 111 ? 11.999 5.209 4.521 1.00 83.00 111 LYS A O 1
ATOM 883 N N . GLY A 1 112 ? 10.790 4.220 2.908 1.00 79.50 112 GLY A N 1
ATOM 884 C CA . GLY A 1 112 ? 11.675 4.581 1.810 1.00 79.50 112 GLY A CA 1
ATOM 885 C C . GLY A 1 112 ? 11.271 5.927 1.230 1.00 79.50 112 GLY A C 1
ATOM 886 O O . GLY A 1 112 ? 10.333 6.577 1.697 1.00 79.50 112 GLY A O 1
ATOM 887 N N . LEU A 1 113 ? 11.958 6.340 0.168 1.00 82.31 113 LEU A N 1
ATOM 888 C CA . LEU A 1 113 ? 11.630 7.592 -0.509 1.00 82.31 113 LEU A CA 1
ATOM 889 C C . LEU A 1 113 ? 10.258 7.518 -1.194 1.00 82.31 113 LEU A C 1
ATOM 891 O O . LEU A 1 113 ? 9.479 8.467 -1.125 1.00 82.31 113 LEU A O 1
ATOM 895 N N . PHE A 1 114 ? 9.937 6.368 -1.788 1.00 86.56 114 PHE A N 1
ATOM 896 C CA . PHE A 1 114 ? 8.608 6.073 -2.304 1.00 86.56 114 PHE A CA 1
ATOM 897 C C . PHE A 1 114 ? 7.972 4.915 -1.562 1.00 86.56 114 PHE A C 1
ATOM 899 O O . PHE A 1 114 ? 8.628 3.930 -1.238 1.00 86.56 114 PHE A O 1
ATOM 906 N N . ASN A 1 115 ? 6.670 5.042 -1.330 1.00 88.88 115 ASN A N 1
ATOM 907 C CA . ASN A 1 115 ? 5.863 4.080 -0.602 1.00 88.88 115 ASN A CA 1
ATOM 908 C C . ASN A 1 115 ? 4.498 4.025 -1.282 1.00 88.88 115 ASN A C 1
ATOM 910 O O . ASN A 1 115 ? 3.939 5.080 -1.594 1.00 88.88 115 ASN A O 1
ATOM 914 N N . LYS A 1 116 ? 3.970 2.829 -1.528 1.00 88.25 116 LYS A N 1
ATOM 915 C CA . LYS A 1 116 ? 2.630 2.646 -2.087 1.00 88.25 116 LYS A CA 1
ATOM 916 C C . LYS A 1 116 ? 1.953 1.432 -1.474 1.00 88.25 116 LYS A C 1
ATOM 918 O O . LYS A 1 116 ? 2.605 0.422 -1.218 1.00 88.25 116 LYS A O 1
ATOM 923 N N . LEU A 1 117 ? 0.642 1.520 -1.310 1.00 89.50 117 LEU A N 1
ATOM 924 C CA . LEU A 1 117 ? -0.219 0.367 -1.115 1.00 89.50 117 LEU A CA 1
ATOM 925 C C . LEU A 1 117 ? -0.830 0.008 -2.473 1.00 89.50 117 LEU A C 1
ATOM 927 O O . LEU A 1 117 ? -1.509 0.821 -3.097 1.00 89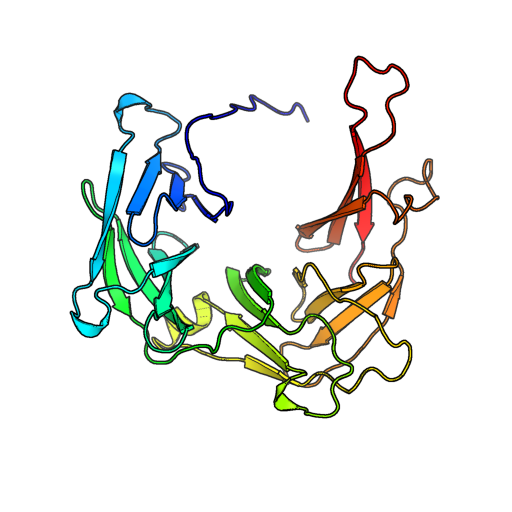.50 117 LEU A O 1
ATOM 931 N N . ILE A 1 118 ? -0.505 -1.178 -2.976 1.00 87.25 118 ILE A N 1
ATOM 932 C CA . ILE A 1 118 ? -0.966 -1.694 -4.271 1.00 87.25 118 ILE A CA 1
ATOM 933 C C . ILE A 1 118 ? -1.561 -3.086 -4.075 1.00 87.25 118 ILE A C 1
ATOM 935 O O . ILE A 1 118 ? -1.352 -3.696 -3.033 1.00 87.25 118 ILE A O 1
ATOM 939 N N . ASN A 1 119 ? -2.289 -3.597 -5.063 1.00 84.75 119 ASN A N 1
ATOM 940 C CA . ASN A 1 119 ? -2.803 -4.965 -5.032 1.00 84.75 119 ASN A CA 1
ATOM 941 C C . ASN A 1 119 ? -2.028 -5.848 -6.012 1.00 84.75 119 ASN A C 1
ATOM 943 O O . ASN A 1 119 ? -1.672 -5.396 -7.104 1.00 84.75 119 ASN A O 1
ATOM 947 N N . ASP A 1 120 ? -1.802 -7.095 -5.617 1.00 83.62 120 ASP A N 1
ATOM 948 C CA . ASP A 1 120 ? -1.467 -8.193 -6.519 1.00 83.62 120 ASP A CA 1
ATOM 949 C C . ASP A 1 120 ? -2.685 -9.120 -6.707 1.00 83.62 120 ASP A C 1
ATOM 951 O O . ASP A 1 120 ? -3.815 -8.763 -6.359 1.00 83.62 120 ASP A O 1
ATOM 955 N N . GLU A 1 121 ? -2.481 -10.304 -7.288 1.00 81.56 121 GLU A N 1
ATOM 956 C CA . GLU A 1 121 ? -3.551 -11.284 -7.494 1.00 81.56 121 GLU A CA 1
ATOM 957 C C . GLU A 1 121 ? -4.118 -11.894 -6.195 1.00 81.56 121 GLU A C 1
ATOM 959 O O . GLU A 1 121 ? -5.189 -12.503 -6.228 1.00 81.56 121 GLU A O 1
ATOM 964 N N . PHE A 1 122 ? -3.424 -11.748 -5.065 1.00 82.69 122 PHE A N 1
ATOM 965 C CA . PHE A 1 122 ? -3.762 -12.350 -3.773 1.00 82.69 122 PHE A CA 1
ATOM 966 C C . PHE A 1 122 ? -4.159 -11.325 -2.706 1.00 82.69 122 PHE A C 1
ATOM 968 O O . PHE A 1 122 ? -4.723 -11.702 -1.675 1.00 82.69 122 PHE A O 1
ATOM 975 N N . GLY A 1 123 ? -3.920 -10.037 -2.942 1.00 86.12 123 GLY A N 1
ATOM 976 C CA . GLY A 1 123 ? -4.467 -8.958 -2.137 1.00 86.12 123 GLY A CA 1
ATOM 977 C C . GLY A 1 123 ? -3.526 -7.763 -1.993 1.00 86.12 123 GLY A C 1
ATOM 978 O O . GLY A 1 123 ? -2.664 -7.522 -2.839 1.00 86.12 123 GLY A O 1
ATOM 979 N N . PRO A 1 124 ? -3.710 -6.970 -0.924 1.00 90.50 124 PRO A N 1
ATOM 980 C CA . PRO A 1 124 ? -2.930 -5.764 -0.736 1.00 90.50 124 PRO A CA 1
ATOM 981 C C . PRO A 1 124 ? -1.490 -6.060 -0.321 1.00 90.50 124 PRO A C 1
ATOM 983 O O . PRO A 1 124 ? -1.211 -6.866 0.576 1.00 90.50 124 PRO A O 1
ATOM 986 N N . VAL A 1 125 ? -0.579 -5.321 -0.943 1.00 91.56 125 VAL A N 1
ATOM 987 C CA . VAL A 1 125 ? 0.861 -5.340 -0.725 1.00 91.56 125 VAL A CA 1
ATOM 988 C C . VAL A 1 125 ? 1.342 -3.909 -0.534 1.00 91.56 125 VAL A C 1
ATOM 990 O O . VAL A 1 125 ? 1.179 -3.043 -1.396 1.00 91.56 125 VAL A O 1
ATOM 993 N N . PHE A 1 126 ? 1.975 -3.658 0.606 1.00 93.69 126 PHE A N 1
ATOM 994 C CA . PHE A 1 126 ? 2.711 -2.423 0.815 1.00 93.69 126 PHE A CA 1
ATOM 995 C C . PHE A 1 126 ? 4.111 -2.557 0.221 1.00 93.69 126 PHE A C 1
ATOM 997 O O . PHE A 1 126 ? 4.829 -3.508 0.532 1.00 93.69 126 PHE A O 1
ATOM 1004 N N . ILE A 1 127 ? 4.503 -1.604 -0.618 1.00 91.88 127 ILE A N 1
ATOM 1005 C CA . ILE A 1 127 ? 5.817 -1.549 -1.252 1.00 91.88 127 ILE A CA 1
ATOM 1006 C C . ILE A 1 127 ? 6.526 -0.245 -0.896 1.00 91.88 127 ILE A C 1
ATOM 1008 O O . ILE A 1 127 ? 5.959 0.839 -1.030 1.00 91.88 127 ILE A O 1
ATOM 1012 N N . THR A 1 128 ? 7.790 -0.349 -0.498 1.00 90.94 128 THR A N 1
ATOM 1013 C CA . THR A 1 128 ? 8.700 0.781 -0.280 1.00 90.94 128 THR A CA 1
ATOM 1014 C C . THR A 1 128 ? 9.966 0.611 -1.120 1.00 90.94 128 THR A C 1
ATOM 1016 O O . THR A 1 128 ? 10.503 -0.495 -1.230 1.00 90.94 128 THR A O 1
ATOM 1019 N N . TYR A 1 129 ? 10.417 1.679 -1.783 1.00 87.69 129 TYR A N 1
ATOM 1020 C CA . TYR A 1 129 ? 11.525 1.624 -2.740 1.00 87.69 129 TYR A CA 1
ATOM 1021 C C . TYR A 1 129 ? 12.218 2.981 -2.959 1.00 87.69 129 TYR A C 1
ATOM 1023 O O . TYR A 1 129 ? 11.683 4.052 -2.658 1.00 87.69 129 TYR A O 1
ATOM 1031 N N . SER A 1 130 ? 13.433 2.928 -3.509 1.00 81.19 130 SER A N 1
ATOM 1032 C CA . SER A 1 130 ? 14.229 4.100 -3.908 1.00 81.19 130 SER A CA 1
ATOM 1033 C C . SER A 1 130 ? 13.885 4.592 -5.319 1.00 81.19 130 SER A C 1
ATOM 1035 O O . SER A 1 130 ? 13.577 3.791 -6.194 1.00 81.19 130 SER A O 1
ATOM 1037 N N . VAL A 1 131 ? 14.018 5.904 -5.573 1.00 73.12 131 VAL A N 1
ATOM 1038 C CA . VAL A 1 131 ? 13.806 6.528 -6.905 1.00 73.12 131 VAL A CA 1
ATOM 1039 C C . VAL A 1 131 ? 14.728 5.939 -7.973 1.00 73.12 131 VAL A C 1
ATOM 1041 O O . VAL A 1 131 ? 14.328 5.730 -9.118 1.00 73.12 131 VAL A O 1
ATOM 1044 N N . SER A 1 132 ? 15.990 5.722 -7.603 1.00 73.94 132 SER A N 1
ATOM 1045 C CA . SER A 1 132 ? 17.036 5.266 -8.508 1.00 73.94 132 SER A CA 1
ATOM 1046 C C . SER A 1 132 ? 17.871 4.178 -7.844 1.00 73.94 132 SER A C 1
ATOM 1048 O O . SER A 1 132 ? 18.069 4.174 -6.628 1.00 73.94 132 SER A O 1
ATOM 1050 N N . PHE A 1 133 ? 18.379 3.252 -8.656 1.00 76.56 133 PHE A N 1
ATOM 1051 C CA . PHE A 1 133 ? 19.150 2.095 -8.191 1.00 76.56 133 PHE A CA 1
ATOM 1052 C C . PHE A 1 133 ? 20.631 2.183 -8.609 1.00 76.56 133 PHE A C 1
ATOM 1054 O O . PHE A 1 133 ? 21.274 1.169 -8.898 1.00 76.56 133 PHE A O 1
ATOM 1061 N N . HIS A 1 134 ? 21.176 3.404 -8.674 1.00 75.06 134 HIS A N 1
ATOM 1062 C CA . HIS A 1 134 ? 22.564 3.675 -9.090 1.00 75.06 134 HIS A CA 1
ATOM 1063 C C . HIS A 1 134 ? 23.560 3.769 -7.928 1.00 75.06 134 HIS A C 1
ATOM 1065 O O . HIS A 1 134 ? 24.768 3.640 -8.159 1.00 75.06 134 HIS A O 1
ATOM 1071 N N . GLU A 1 135 ? 23.048 3.987 -6.712 1.00 76.00 135 GLU A N 1
ATOM 1072 C CA . GLU A 1 135 ? 23.821 4.125 -5.475 1.00 76.00 135 GLU A CA 1
ATOM 1073 C C . GLU A 1 135 ? 24.840 2.993 -5.322 1.00 76.00 135 GLU A C 1
ATOM 1075 O O . GLU A 1 135 ? 24.567 1.835 -5.632 1.00 76.00 135 GLU A O 1
ATOM 1080 N N . THR A 1 136 ? 26.045 3.297 -4.852 1.00 77.50 136 THR A N 1
ATOM 1081 C CA . THR A 1 136 ? 27.039 2.252 -4.564 1.00 77.50 136 THR A CA 1
ATOM 1082 C C . THR A 1 136 ? 26.602 1.416 -3.368 1.00 77.50 136 THR A C 1
ATOM 1084 O O . THR A 1 136 ? 26.664 0.185 -3.428 1.00 77.50 136 THR A O 1
ATOM 1087 N N . ASP A 1 137 ? 26.069 2.083 -2.346 1.00 80.69 137 ASP A N 1
ATOM 1088 C CA . ASP A 1 137 ? 25.543 1.482 -1.127 1.00 80.69 137 ASP A CA 1
ATOM 1089 C C . ASP A 1 137 ? 24.359 0.537 -1.430 1.00 80.69 137 ASP A C 1
ATOM 1091 O O . ASP A 1 137 ? 23.302 0.986 -1.892 1.00 80.69 137 ASP A O 1
ATOM 1095 N N . PRO A 1 138 ? 24.505 -0.782 -1.193 1.00 77.62 138 PRO A N 1
ATOM 1096 C CA . PRO A 1 138 ? 23.427 -1.747 -1.382 1.00 77.62 138 PRO A CA 1
ATOM 1097 C C . PRO A 1 138 ? 22.190 -1.453 -0.527 1.00 77.62 138 PRO A C 1
ATOM 1099 O O . PRO A 1 138 ? 21.077 -1.698 -0.991 1.00 77.62 138 PRO A O 1
ATOM 1102 N N . SER A 1 139 ? 22.354 -0.873 0.668 1.00 78.06 139 SER A N 1
ATOM 1103 C CA . SER A 1 139 ? 21.238 -0.571 1.576 1.00 78.06 139 SER A CA 1
ATOM 1104 C C . SER A 1 139 ? 20.268 0.470 1.003 1.00 78.06 139 SER A C 1
ATOM 1106 O O . SER A 1 139 ? 19.088 0.495 1.352 1.00 78.06 139 SER A O 1
ATOM 1108 N N . LYS A 1 140 ? 20.742 1.285 0.055 1.00 78.00 140 LYS A N 1
ATOM 1109 C CA . LYS A 1 140 ? 19.938 2.267 -0.682 1.00 78.00 140 LYS A CA 1
ATOM 1110 C C . LYS A 1 140 ? 19.332 1.707 -1.969 1.00 78.00 140 LYS A C 1
ATOM 1112 O O . LYS A 1 140 ? 18.549 2.393 -2.623 1.00 78.00 140 LYS A O 1
ATOM 1117 N N . ARG A 1 141 ? 19.666 0.469 -2.346 1.00 81.38 141 ARG A N 1
ATOM 1118 C CA . ARG A 1 141 ? 19.189 -0.213 -3.560 1.00 81.38 141 ARG A CA 1
ATOM 1119 C C . ARG A 1 141 ? 18.301 -1.400 -3.226 1.00 81.38 141 ARG A C 1
ATOM 1121 O O . ARG A 1 141 ? 18.538 -2.511 -3.695 1.00 81.38 141 ARG A O 1
ATOM 1128 N N . GLN A 1 142 ? 17.287 -1.170 -2.412 1.00 84.38 142 GLN A N 1
ATOM 1129 C CA . GLN A 1 142 ? 16.359 -2.215 -2.012 1.00 84.38 142 GLN A CA 1
ATOM 1130 C C . GLN A 1 142 ? 14.923 -1.828 -2.332 1.00 84.38 142 GLN A C 1
ATOM 1132 O O . GLN A 1 142 ? 14.551 -0.653 -2.320 1.00 84.38 142 GLN A O 1
ATOM 1137 N N . VAL A 1 143 ? 14.136 -2.852 -2.619 1.00 87.81 143 VAL A N 1
ATOM 1138 C CA . VAL A 1 143 ? 12.681 -2.797 -2.626 1.00 87.81 143 VAL A CA 1
ATOM 1139 C C . VAL A 1 143 ? 12.227 -3.670 -1.473 1.00 87.81 143 VAL A C 1
ATOM 1141 O O . VAL A 1 143 ? 12.645 -4.824 -1.387 1.00 87.81 143 VAL A O 1
ATOM 1144 N N . GLN A 1 144 ? 11.403 -3.132 -0.583 1.00 89.75 144 GLN A N 1
ATOM 1145 C CA . GLN A 1 144 ? 10.825 -3.907 0.506 1.00 89.75 144 GLN A CA 1
ATOM 1146 C C . GLN A 1 144 ? 9.322 -4.035 0.292 1.00 89.75 144 GLN A C 1
ATOM 1148 O O . GLN A 1 144 ? 8.653 -3.079 -0.102 1.00 89.75 144 GLN A O 1
ATOM 1153 N N . LEU A 1 145 ? 8.811 -5.236 0.527 1.00 91.44 145 LEU A N 1
ATOM 1154 C CA . LEU A 1 145 ? 7.422 -5.607 0.311 1.00 91.44 145 LEU A CA 1
ATOM 1155 C C . LEU A 1 145 ? 6.864 -6.205 1.592 1.00 91.44 145 LEU A C 1
ATOM 1157 O O . LEU A 1 145 ? 7.532 -6.995 2.260 1.00 91.44 145 LEU A O 1
ATOM 1161 N N . VAL A 1 146 ? 5.619 -5.866 1.892 1.00 92.69 146 VAL A N 1
ATOM 1162 C CA . VAL A 1 146 ? 4.846 -6.488 2.959 1.00 92.69 146 VAL A CA 1
ATOM 1163 C C . VAL A 1 146 ? 3.499 -6.872 2.395 1.00 92.69 146 VAL A C 1
ATOM 1165 O O . VAL A 1 146 ? 2.653 -6.019 2.128 1.00 92.69 146 VAL A O 1
ATOM 1168 N N . HIS A 1 147 ? 3.304 -8.173 2.218 1.00 92.50 147 HIS A N 1
ATOM 1169 C CA . HIS A 1 147 ? 2.002 -8.702 1.855 1.00 92.50 147 HIS A CA 1
ATOM 1170 C C . HIS A 1 147 ? 1.110 -8.665 3.097 1.00 92.50 147 HIS A C 1
ATOM 1172 O O . HIS A 1 147 ? 1.407 -9.304 4.116 1.00 92.50 147 HIS A O 1
ATOM 1178 N N . ILE A 1 148 ? 0.021 -7.900 3.029 1.00 92.88 148 ILE A N 1
ATOM 1179 C CA . ILE A 1 148 ? -0.845 -7.659 4.185 1.00 92.88 148 ILE A CA 1
ATOM 1180 C C . ILE A 1 148 ? -1.492 -8.971 4.626 1.00 92.88 148 ILE A C 1
ATOM 1182 O O . ILE A 1 148 ? -1.382 -9.335 5.790 1.00 92.88 148 ILE A O 1
ATOM 1186 N N . VAL A 1 149 ? -2.056 -9.734 3.685 1.00 91.94 149 VAL A N 1
ATOM 1187 C CA . VAL A 1 149 ? -2.693 -11.038 3.957 1.00 91.94 149 VAL A CA 1
ATOM 1188 C C . VAL A 1 149 ? -1.755 -12.006 4.685 1.00 91.94 149 VAL A C 1
ATOM 1190 O O . VAL A 1 149 ? -2.131 -12.581 5.703 1.00 91.94 149 VAL A O 1
ATOM 1193 N N . GLU A 1 150 ? -0.509 -12.145 4.224 1.00 91.88 150 GLU A N 1
ATOM 1194 C CA . GLU A 1 150 ? 0.469 -13.032 4.861 1.00 91.88 150 GLU A CA 1
ATOM 1195 C C . GLU A 1 150 ? 0.875 -12.543 6.259 1.00 91.88 150 GLU A C 1
ATOM 1197 O O . GLU A 1 150 ? 1.060 -13.340 7.181 1.00 91.88 150 GLU A O 1
ATOM 1202 N N . SER A 1 151 ? 0.963 -11.225 6.452 1.00 93.81 151 SER A N 1
ATOM 1203 C CA . SER A 1 151 ? 1.254 -10.640 7.765 1.00 93.81 151 SER A CA 1
ATOM 1204 C C . SER A 1 151 ? 0.104 -10.850 8.755 1.00 93.81 151 SER A C 1
ATOM 1206 O O . SER A 1 151 ? 0.343 -11.147 9.927 1.00 93.81 151 SER A O 1
ATOM 1208 N N . LEU A 1 152 ? -1.144 -10.747 8.285 1.00 92.56 152 LEU A N 1
ATOM 1209 C CA . LEU A 1 152 ? -2.337 -11.057 9.075 1.00 92.56 152 LEU A CA 1
ATOM 1210 C C . LEU A 1 152 ? -2.372 -12.543 9.445 1.00 92.56 152 LEU A C 1
ATOM 1212 O O . LEU A 1 152 ? -2.558 -12.874 10.615 1.00 92.56 152 LEU A O 1
ATOM 1216 N N . ARG A 1 153 ? -2.121 -13.443 8.487 1.00 93.31 153 ARG A N 1
ATOM 1217 C CA . ARG A 1 153 ? -2.090 -14.895 8.724 1.00 93.31 153 ARG A CA 1
ATOM 1218 C C . ARG A 1 153 ? -1.066 -15.280 9.791 1.00 93.31 153 ARG A C 1
ATOM 1220 O O . ARG A 1 153 ? -1.394 -16.015 10.715 1.00 93.31 153 ARG A O 1
ATOM 1227 N N . ASN A 1 154 ? 0.147 -14.737 9.698 1.00 93.50 154 ASN A N 1
ATOM 1228 C CA . ASN A 1 154 ? 1.234 -15.033 10.634 1.00 93.50 154 ASN A CA 1
ATOM 1229 C C . ASN A 1 154 ? 1.220 -14.167 11.900 1.00 93.50 154 ASN A C 1
ATOM 1231 O O . ASN A 1 154 ? 2.096 -14.316 12.752 1.00 93.50 154 ASN A O 1
ATOM 1235 N N . GLN A 1 155 ? 0.263 -13.240 12.025 1.00 93.62 155 GLN A N 1
ATOM 1236 C CA . GLN A 1 155 ? 0.125 -12.331 13.167 1.00 93.62 155 GLN A CA 1
ATOM 1237 C C . GLN A 1 155 ? 1.400 -11.517 13.471 1.00 93.62 155 GLN A C 1
ATOM 1239 O O . GLN A 1 155 ? 1.637 -11.117 14.614 1.00 93.62 155 GLN A O 1
ATOM 1244 N N . ARG A 1 156 ? 2.213 -11.254 12.443 1.00 94.06 156 ARG A N 1
ATOM 1245 C CA . ARG A 1 156 ? 3.471 -10.500 12.494 1.00 94.06 156 ARG A CA 1
ATOM 1246 C C . ARG A 1 156 ? 3.781 -9.952 11.109 1.00 94.06 156 ARG A C 1
ATOM 1248 O O . ARG A 1 156 ? 3.491 -10.604 10.111 1.00 94.06 156 ARG A O 1
ATOM 1255 N N . LEU A 1 157 ? 4.412 -8.785 11.054 1.00 92.62 157 LEU A N 1
ATOM 1256 C CA . LEU A 1 157 ? 4.841 -8.177 9.802 1.00 92.62 157 LEU A CA 1
ATOM 1257 C C . LEU A 1 157 ? 5.878 -9.062 9.086 1.00 92.62 157 LEU A C 1
ATOM 1259 O O . LEU A 1 157 ? 6.946 -9.340 9.638 1.00 92.62 157 LEU A O 1
ATOM 1263 N N . GLN A 1 158 ? 5.555 -9.497 7.866 1.00 89.62 158 GLN A N 1
ATOM 1264 C CA . GLN A 1 158 ? 6.427 -10.313 7.016 1.00 89.62 158 GLN A CA 1
ATOM 1265 C C . GLN A 1 158 ? 7.081 -9.432 5.954 1.00 89.62 158 GLN A C 1
ATOM 1267 O O . GLN A 1 158 ? 6.450 -9.051 4.968 1.00 89.62 158 GLN A O 1
ATOM 1272 N N . LEU A 1 159 ? 8.345 -9.080 6.189 1.00 89.56 159 LEU A N 1
ATOM 1273 C CA . LEU A 1 159 ? 9.111 -8.212 5.304 1.00 89.56 159 LEU A CA 1
ATOM 1274 C C . LEU A 1 159 ? 9.904 -9.039 4.293 1.00 89.56 159 LEU A C 1
ATOM 1276 O O . LEU A 1 159 ? 10.811 -9.787 4.659 1.00 89.56 159 LEU A O 1
ATOM 1280 N N . LEU A 1 160 ? 9.614 -8.835 3.016 1.00 87.62 160 LEU A N 1
ATOM 1281 C CA . LEU A 1 160 ? 10.415 -9.341 1.914 1.00 87.62 160 LEU A CA 1
ATOM 1282 C C . LEU A 1 160 ? 11.328 -8.221 1.412 1.00 87.62 160 LEU A C 1
ATOM 1284 O O . LEU A 1 160 ? 10.852 -7.203 0.916 1.00 87.62 160 LEU A O 1
ATOM 1288 N N . ASN A 1 161 ? 12.641 -8.425 1.511 1.00 86.19 161 ASN A N 1
ATOM 1289 C CA . ASN A 1 161 ? 13.641 -7.498 0.988 1.00 86.19 161 ASN A CA 1
ATOM 1290 C C . ASN A 1 161 ? 14.193 -8.024 -0.339 1.00 86.19 161 ASN A C 1
ATOM 1292 O O . ASN A 1 161 ? 14.766 -9.112 -0.394 1.00 86.19 161 ASN A O 1
ATOM 1296 N N . ILE A 1 162 ? 14.054 -7.236 -1.400 1.00 84.25 162 ILE A N 1
ATOM 1297 C CA . ILE A 1 162 ? 14.610 -7.524 -2.719 1.00 84.25 162 ILE A CA 1
ATOM 1298 C C . ILE A 1 162 ? 15.778 -6.574 -2.958 1.00 84.25 162 ILE A C 1
ATOM 1300 O O . ILE A 1 162 ? 15.602 -5.359 -3.088 1.00 84.25 162 ILE A O 1
ATOM 1304 N N . GLN A 1 163 ? 16.981 -7.134 -3.049 1.00 81.88 163 GLN A N 1
ATOM 1305 C CA . GLN A 1 163 ? 18.174 -6.365 -3.374 1.00 81.88 163 GLN A CA 1
ATOM 1306 C C . GLN A 1 163 ? 18.229 -6.097 -4.880 1.00 81.88 163 GLN A C 1
ATOM 1308 O O . GLN A 1 163 ? 18.264 -7.025 -5.689 1.00 81.88 163 GLN A O 1
ATOM 1313 N N . VAL A 1 164 ? 18.309 -4.825 -5.265 1.00 79.38 164 VAL A N 1
ATOM 1314 C CA . VAL A 1 164 ? 18.440 -4.414 -6.665 1.00 79.38 164 VAL A CA 1
ATOM 1315 C C . VAL A 1 164 ? 19.931 -4.262 -7.027 1.00 79.38 164 VAL A C 1
ATOM 1317 O O . VAL A 1 164 ? 20.667 -3.509 -6.369 1.00 79.38 164 VAL A O 1
ATOM 1320 N N . PRO A 1 165 ? 20.430 -4.964 -8.064 1.00 75.69 165 PRO A N 1
ATOM 1321 C CA . PRO A 1 165 ? 21.772 -4.795 -8.592 1.00 75.69 165 PRO A CA 1
ATOM 1322 C C . PRO A 1 165 ? 21.973 -3.366 -9.071 1.00 75.69 165 PRO A C 1
ATOM 1324 O O . PRO A 1 165 ? 21.052 -2.733 -9.595 1.00 75.69 165 PRO A O 1
ATOM 1327 N N . ARG A 1 166 ? 23.200 -2.870 -8.914 1.00 74.75 166 ARG A N 1
ATOM 1328 C CA . ARG A 1 166 ? 23.557 -1.518 -9.326 1.00 74.75 166 ARG A CA 1
ATOM 1329 C C . ARG A 1 166 ? 23.286 -1.380 -10.818 1.00 74.75 166 ARG A C 1
ATOM 1331 O O . ARG A 1 166 ? 23.874 -2.099 -11.624 1.00 74.75 166 ARG A O 1
ATOM 1338 N N . GLN A 1 167 ? 22.412 -0.449 -11.182 1.00 70.75 167 GLN A N 1
ATOM 1339 C CA . GLN A 1 167 ? 22.150 -0.151 -12.583 1.00 70.75 167 GLN A CA 1
ATOM 1340 C C . GLN A 1 167 ? 23.305 0.697 -13.120 1.00 70.75 167 GLN A C 1
ATOM 1342 O O . GLN A 1 167 ? 23.504 1.834 -12.697 1.00 70.75 167 GLN A O 1
ATOM 1347 N N . THR A 1 168 ? 24.100 0.128 -14.026 1.00 53.34 168 THR A N 1
ATOM 1348 C CA . THR A 1 168 ? 25.323 0.753 -14.558 1.00 53.34 168 THR A CA 1
ATOM 1349 C C . THR A 1 168 ? 25.102 1.565 -15.832 1.00 53.34 168 THR A C 1
ATOM 1351 O O . THR A 1 168 ? 26.016 2.264 -16.255 1.00 53.34 168 THR A O 1
ATOM 1354 N N . LYS A 1 169 ? 23.927 1.478 -16.477 1.00 53.75 169 LYS A N 1
ATOM 1355 C CA . LYS A 1 169 ? 23.814 1.864 -17.895 1.00 53.75 169 LYS A CA 1
ATOM 1356 C C . LYS A 1 169 ? 23.317 3.275 -18.211 1.00 53.75 169 LYS A C 1
ATOM 1358 O O . LYS A 1 169 ? 23.592 3.709 -19.323 1.00 53.75 169 LYS A O 1
ATOM 1363 N N . LYS A 1 170 ? 22.677 4.014 -17.302 1.00 56.50 170 LYS A N 1
ATOM 1364 C CA . LYS A 1 170 ? 22.343 5.435 -17.521 1.00 56.50 170 LYS A CA 1
ATOM 1365 C C . LYS A 1 170 ? 22.216 6.157 -16.186 1.00 56.50 170 LYS A C 1
ATOM 1367 O O . LYS A 1 170 ? 21.327 5.830 -15.415 1.00 56.50 170 LYS A O 1
ATOM 1372 N N . ALA A 1 171 ? 23.091 7.119 -15.906 1.00 53.22 171 ALA A N 1
ATOM 1373 C CA . ALA A 1 171 ? 22.858 8.045 -14.803 1.00 53.22 171 ALA A CA 1
ATOM 1374 C C . ALA A 1 171 ? 21.532 8.784 -15.060 1.00 53.22 171 ALA A C 1
ATOM 1376 O O . ALA A 1 171 ? 21.354 9.348 -16.138 1.00 53.22 171 ALA A O 1
ATOM 1377 N N . GLY A 1 172 ? 20.604 8.737 -14.100 1.00 60.34 172 GLY A N 1
ATOM 1378 C CA . GLY A 1 172 ? 19.326 9.448 -14.180 1.00 60.34 172 GLY A CA 1
ATOM 1379 C C . GLY A 1 172 ? 18.110 8.612 -14.589 1.00 60.34 172 GLY A C 1
ATOM 1380 O O . GLY A 1 172 ? 17.093 9.201 -14.927 1.00 60.34 172 GLY A O 1
ATOM 1381 N N . GLU A 1 173 ? 18.153 7.274 -14.562 1.00 71.81 173 GLU A N 1
ATOM 1382 C CA . GLU A 1 173 ? 16.913 6.486 -14.669 1.00 71.81 173 GLU A CA 1
ATOM 1383 C C . GLU A 1 173 ? 16.109 6.611 -13.366 1.00 71.81 173 GLU A C 1
ATOM 1385 O O . GLU A 1 173 ? 16.586 6.259 -12.285 1.00 71.81 173 GLU A O 1
ATOM 1390 N N . VAL A 1 174 ? 14.877 7.109 -13.478 1.00 75.38 174 VAL A N 1
ATOM 1391 C CA . VAL A 1 174 ? 13.921 7.165 -12.369 1.00 75.38 174 VAL A CA 1
ATOM 1392 C C . VAL A 1 174 ? 12.890 6.067 -12.569 1.00 75.38 174 VAL A C 1
ATOM 1394 O O . VAL A 1 174 ? 12.240 6.004 -13.6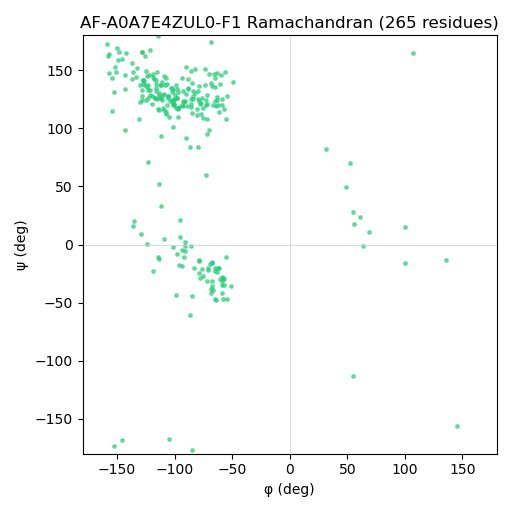10 1.00 75.38 174 VAL A O 1
ATOM 1397 N N . TRP A 1 175 ? 12.743 5.196 -11.577 1.00 78.69 175 TRP A N 1
ATOM 1398 C CA . TRP A 1 175 ? 11.785 4.096 -11.602 1.00 78.69 175 TRP A CA 1
ATOM 1399 C C . TRP A 1 175 ? 10.557 4.482 -10.783 1.00 78.69 175 TRP A C 1
ATOM 1401 O O . TRP A 1 175 ? 10.656 4.773 -9.591 1.00 78.69 175 TRP A O 1
ATOM 1411 N N . CYS A 1 176 ? 9.394 4.513 -11.427 1.00 75.12 176 CYS A N 1
ATOM 1412 C CA . CYS A 1 176 ? 8.138 4.938 -10.822 1.00 75.12 176 CYS A CA 1
ATOM 1413 C C . CYS A 1 176 ? 7.028 3.901 -11.035 1.00 75.12 176 CYS A C 1
ATOM 1415 O O . CYS A 1 176 ? 7.153 2.979 -11.842 1.00 75.12 176 CYS A O 1
ATOM 1417 N N . ASP A 1 177 ? 5.945 4.072 -10.276 1.00 76.31 177 ASP A N 1
ATOM 1418 C CA . ASP A 1 177 ? 4.673 3.359 -10.443 1.00 76.31 177 ASP A CA 1
ATOM 1419 C C . ASP A 1 177 ? 4.787 1.829 -10.492 1.00 76.31 177 ASP A C 1
ATOM 1421 O O . ASP A 1 177 ? 4.564 1.224 -11.543 1.00 76.31 177 ASP A O 1
ATOM 1425 N N . PRO A 1 178 ? 5.118 1.191 -9.353 1.00 85.62 178 PRO A N 1
ATOM 1426 C CA . PRO A 1 178 ? 5.186 -0.252 -9.291 1.00 85.62 178 PRO A CA 1
ATOM 1427 C C . PRO A 1 178 ? 3.815 -0.892 -9.481 1.00 85.62 178 PRO A C 1
ATOM 1429 O O . PRO A 1 178 ? 2.804 -0.386 -8.988 1.00 85.62 178 PRO A O 1
ATOM 1432 N N . PHE A 1 179 ? 3.813 -2.060 -10.108 1.00 84.62 179 PHE A N 1
ATOM 1433 C CA . PHE A 1 179 ? 2.698 -2.996 -10.050 1.00 84.62 179 PHE A CA 1
ATOM 1434 C C . PHE A 1 179 ? 3.225 -4.418 -9.856 1.00 84.62 179 PHE A C 1
ATOM 1436 O O . PHE A 1 179 ? 4.379 -4.716 -10.180 1.00 84.62 179 PHE A O 1
ATOM 1443 N N . ILE A 1 180 ? 2.392 -5.297 -9.307 1.00 84.44 180 ILE A N 1
ATOM 1444 C CA . ILE A 1 180 ? 2.758 -6.686 -9.028 1.00 84.44 180 ILE A CA 1
ATOM 1445 C C . ILE A 1 180 ? 1.881 -7.581 -9.887 1.00 84.44 180 ILE A C 1
ATOM 1447 O O . ILE A 1 180 ? 0.675 -7.373 -9.968 1.00 84.44 180 ILE A O 1
ATOM 1451 N N . SER A 1 181 ? 2.502 -8.542 -10.564 1.00 81.81 181 SER A N 1
ATOM 1452 C CA . SER A 1 181 ? 1.772 -9.607 -11.241 1.00 81.81 181 SER A CA 1
ATOM 1453 C C . SER A 1 181 ? 2.631 -10.856 -11.395 1.00 81.81 181 SER A C 1
ATOM 1455 O O . SER A 1 181 ? 3.838 -10.765 -11.647 1.00 81.81 181 SER A O 1
ATOM 1457 N N . ARG A 1 182 ? 2.018 -12.034 -11.267 1.00 79.88 182 ARG A N 1
ATOM 1458 C CA . ARG A 1 182 ? 2.655 -13.350 -11.435 1.00 79.88 182 ARG A CA 1
ATOM 1459 C C . ARG A 1 182 ? 3.960 -13.465 -10.649 1.00 79.88 182 ARG A C 1
ATOM 1461 O O . ARG A 1 182 ? 4.994 -13.860 -11.194 1.00 79.88 182 ARG A O 1
ATOM 1468 N N . ASN A 1 183 ? 3.916 -13.099 -9.367 1.00 79.88 183 ASN A N 1
ATOM 1469 C CA . ASN A 1 183 ? 5.060 -13.147 -8.449 1.00 79.88 183 ASN A CA 1
ATOM 1470 C C . ASN A 1 183 ? 6.258 -12.271 -8.864 1.00 79.88 183 ASN A C 1
ATOM 1472 O O . ASN A 1 183 ? 7.406 -12.535 -8.482 1.00 79.88 183 ASN A O 1
ATOM 1476 N N . ARG A 1 184 ? 6.013 -11.228 -9.660 1.00 82.81 184 ARG A N 1
ATOM 1477 C CA . ARG A 1 184 ? 7.024 -10.268 -10.099 1.00 82.81 184 ARG A CA 1
ATOM 1478 C C . ARG A 1 184 ? 6.564 -8.848 -9.802 1.00 82.81 184 ARG A C 1
ATOM 1480 O O . ARG A 1 184 ? 5.394 -8.520 -9.976 1.00 82.81 184 ARG A O 1
ATOM 1487 N N . VAL A 1 185 ? 7.503 -8.009 -9.381 1.00 85.25 185 VAL A N 1
ATOM 1488 C CA . VAL A 1 185 ? 7.307 -6.565 -9.247 1.00 85.25 185 VAL A CA 1
ATOM 1489 C C . VAL A 1 185 ? 7.855 -5.891 -10.488 1.00 85.25 185 VAL A C 1
ATOM 1491 O O . VAL A 1 185 ? 8.988 -6.148 -10.895 1.00 85.25 185 VAL A O 1
ATOM 1494 N N . TYR A 1 186 ? 7.066 -5.011 -11.074 1.00 84.25 186 TYR A N 1
ATOM 1495 C CA . TYR A 1 186 ? 7.422 -4.285 -12.274 1.00 84.25 186 TYR A CA 1
ATOM 1496 C C . TYR A 1 186 ? 7.505 -2.797 -11.976 1.00 84.25 186 TYR A C 1
ATOM 1498 O O . TYR A 1 186 ? 6.636 -2.271 -11.293 1.00 84.25 186 TYR A O 1
ATOM 1506 N N . PHE A 1 187 ? 8.519 -2.120 -12.508 1.00 82.75 187 PHE A N 1
ATOM 1507 C CA . PHE A 1 187 ? 8.691 -0.672 -12.394 1.00 82.75 187 PHE A CA 1
ATOM 1508 C C . PHE A 1 187 ? 8.788 -0.048 -13.775 1.00 82.75 187 PHE A C 1
ATOM 1510 O O . PHE A 1 187 ? 9.585 -0.502 -14.599 1.00 82.75 187 PHE A O 1
ATOM 1517 N N . PHE A 1 188 ? 8.049 1.028 -14.017 1.00 79.19 188 PHE A N 1
ATOM 1518 C CA . PHE A 1 188 ? 8.187 1.796 -15.247 1.00 79.19 188 PHE A CA 1
ATOM 1519 C C . PHE A 1 188 ? 9.320 2.816 -15.128 1.00 79.19 188 PHE A C 1
ATOM 1521 O O . PHE A 1 188 ? 9.467 3.485 -14.107 1.00 79.19 188 PHE A O 1
ATOM 1528 N N . ASN A 1 189 ? 10.110 2.981 -16.187 1.00 77.50 189 ASN A N 1
ATOM 1529 C CA . ASN A 1 189 ? 11.100 4.056 -16.257 1.00 77.50 189 ASN A CA 1
ATOM 1530 C C . ASN A 1 189 ? 10.399 5.376 -16.569 1.00 77.50 189 ASN A C 1
ATOM 1532 O O . ASN A 1 189 ? 9.732 5.461 -17.593 1.00 77.50 189 ASN A O 1
ATOM 1536 N N . GLN A 1 190 ? 10.507 6.405 -15.732 1.00 76.25 190 GLN A N 1
ATOM 1537 C CA . GLN A 1 190 ? 9.857 7.711 -15.912 1.00 76.25 190 GLN A CA 1
ATOM 1538 C C . GLN A 1 190 ? 10.101 8.338 -17.292 1.00 76.25 190 GLN A C 1
ATOM 1540 O O . GLN A 1 190 ? 9.200 8.966 -17.844 1.00 76.25 190 GLN A O 1
ATOM 1545 N N . TYR A 1 191 ? 11.295 8.153 -17.852 1.00 74.75 191 TYR A N 1
ATOM 1546 C CA . TYR A 1 191 ? 11.752 8.870 -19.041 1.00 74.75 191 TYR A CA 1
ATOM 1547 C C . TYR A 1 191 ? 11.667 8.063 -20.331 1.00 74.75 191 TYR A C 1
ATOM 1549 O O . TYR A 1 191 ? 12.023 8.584 -21.383 1.00 74.75 191 TYR A O 1
ATOM 1557 N N . ASP A 1 192 ? 11.242 6.802 -20.290 1.00 71.94 192 ASP A N 1
ATOM 1558 C CA . ASP A 1 192 ? 11.037 6.014 -21.502 1.00 71.94 192 ASP A CA 1
ATOM 1559 C C . ASP A 1 192 ? 9.977 4.914 -21.317 1.00 71.94 192 ASP A C 1
ATOM 1561 O O . ASP A 1 192 ? 9.264 4.841 -20.320 1.00 71.94 192 ASP A O 1
ATOM 1565 N N . TYR A 1 193 ? 9.825 4.064 -22.331 1.00 71.69 193 TYR A N 1
ATOM 1566 C CA . TYR A 1 193 ? 8.825 2.994 -22.371 1.00 71.69 193 TYR A CA 1
ATOM 1567 C C . TYR A 1 193 ? 9.370 1.639 -21.917 1.00 71.69 193 TYR A C 1
ATOM 1569 O O . TYR A 1 193 ? 8.837 0.594 -22.307 1.00 71.69 193 TYR A O 1
ATOM 1577 N N . THR A 1 194 ? 10.463 1.648 -21.155 1.00 74.19 194 THR A N 1
ATOM 1578 C CA . THR A 1 194 ? 11.048 0.443 -20.576 1.00 74.19 194 THR A CA 1
ATOM 1579 C C . THR A 1 194 ? 10.473 0.157 -19.198 1.00 74.19 194 THR A C 1
ATOM 1581 O O . THR A 1 194 ? 10.032 1.044 -18.463 1.00 74.19 194 THR A O 1
ATOM 1584 N N . MET A 1 195 ? 10.479 -1.126 -18.858 1.00 78.25 195 MET A N 1
ATOM 1585 C CA . MET A 1 195 ? 10.034 -1.628 -17.570 1.00 78.25 195 MET A CA 1
ATOM 1586 C C . MET A 1 195 ? 11.119 -2.527 -16.985 1.00 78.25 195 MET A C 1
ATOM 1588 O O . MET A 1 195 ? 11.655 -3.377 -17.700 1.00 78.25 195 MET A O 1
ATOM 1592 N N . MET A 1 196 ? 11.439 -2.324 -15.710 1.00 79.31 196 MET A N 1
ATOM 1593 C CA . MET A 1 196 ? 12.265 -3.214 -14.900 1.00 79.31 196 MET A CA 1
ATOM 1594 C C . MET A 1 196 ? 11.365 -4.261 -14.253 1.00 79.31 196 MET A C 1
ATOM 1596 O O . MET A 1 196 ? 10.259 -3.949 -13.829 1.00 79.31 196 MET A O 1
ATOM 1600 N N . THR A 1 197 ? 11.854 -5.492 -14.163 1.00 80.81 197 THR A N 1
ATOM 1601 C CA . THR A 1 197 ? 11.165 -6.601 -13.496 1.00 80.81 197 THR A CA 1
ATOM 1602 C C . THR A 1 197 ? 12.012 -7.074 -12.317 1.00 80.81 197 THR A C 1
ATOM 1604 O O . THR A 1 197 ? 13.232 -7.100 -12.430 1.00 80.81 197 THR A O 1
ATOM 1607 N N . LEU A 1 198 ? 11.390 -7.441 -11.200 1.00 80.12 198 LEU A N 1
ATOM 1608 C CA . LEU A 1 198 ? 12.014 -8.039 -10.018 1.00 80.12 198 LEU A CA 1
ATOM 1609 C C . LEU A 1 198 ? 11.228 -9.299 -9.631 1.00 80.12 198 LEU A C 1
ATOM 1611 O O . LEU A 1 198 ? 10.002 -9.271 -9.639 1.00 80.12 198 LEU A O 1
ATOM 1615 N N . LEU A 1 199 ? 11.894 -10.398 -9.271 1.00 75.62 199 LEU A N 1
ATOM 1616 C CA . LEU A 1 199 ? 11.221 -11.603 -8.767 1.00 75.62 199 LEU A CA 1
ATOM 1617 C C . LEU A 1 199 ? 10.955 -11.471 -7.266 1.00 75.62 199 LEU A C 1
ATOM 1619 O O . LEU A 1 199 ? 11.885 -11.278 -6.485 1.00 75.62 199 LEU A O 1
ATOM 1623 N N . ALA A 1 200 ? 9.696 -11.631 -6.856 1.00 66.56 200 ALA A N 1
ATOM 1624 C CA . ALA A 1 200 ? 9.308 -11.525 -5.452 1.00 66.56 200 ALA A CA 1
ATOM 1625 C C . ALA A 1 200 ? 9.636 -12.795 -4.638 1.00 66.56 200 ALA A C 1
ATOM 1627 O O . ALA A 1 200 ? 9.842 -12.730 -3.435 1.00 66.56 200 ALA A O 1
ATOM 1628 N N . THR A 1 201 ? 9.750 -13.966 -5.268 1.00 61.59 201 THR A N 1
ATOM 1629 C CA . THR A 1 201 ? 9.769 -15.260 -4.553 1.00 61.59 201 THR A CA 1
ATOM 1630 C C . THR A 1 201 ? 11.113 -15.693 -3.976 1.00 61.59 201 THR A C 1
ATOM 1632 O O . THR A 1 201 ? 11.143 -16.544 -3.096 1.00 61.59 201 THR A O 1
ATOM 1635 N N . SER A 1 202 ? 12.234 -15.154 -4.458 1.00 56.16 202 SER A N 1
ATOM 1636 C CA . SER A 1 202 ? 13.575 -15.615 -4.048 1.00 56.16 202 SER A CA 1
ATOM 1637 C C . SER A 1 202 ? 14.475 -14.512 -3.493 1.00 56.16 202 SER A C 1
ATOM 1639 O O . SER A 1 202 ? 15.643 -14.769 -3.205 1.00 56.16 202 SER A O 1
ATOM 1641 N N . GLY A 1 203 ? 13.983 -13.269 -3.427 1.00 51.94 203 GLY A N 1
ATOM 1642 C CA . GLY A 1 203 ? 14.811 -12.087 -3.162 1.00 51.94 203 GLY A CA 1
ATOM 1643 C C . GLY A 1 203 ? 15.870 -11.811 -4.243 1.00 51.94 203 GLY A C 1
ATOM 1644 O O . GLY A 1 203 ? 16.594 -10.818 -4.152 1.00 51.94 203 GLY A O 1
ATOM 1645 N N . LYS A 1 204 ? 15.967 -12.662 -5.281 1.00 55.31 204 LYS A N 1
ATOM 1646 C CA . LYS A 1 204 ? 16.845 -12.463 -6.433 1.00 55.31 204 LYS A CA 1
ATOM 1647 C C . LYS A 1 204 ? 16.203 -11.482 -7.399 1.00 55.31 204 LYS A C 1
ATOM 1649 O O . LYS A 1 204 ? 15.045 -11.606 -7.782 1.00 55.31 204 LYS A O 1
ATOM 1654 N N . CYS A 1 205 ? 16.992 -10.516 -7.836 1.00 56.91 205 CYS A N 1
ATOM 1655 C CA . CYS A 1 205 ? 16.586 -9.564 -8.850 1.00 56.91 205 CYS A CA 1
ATOM 1656 C C . CYS A 1 205 ? 16.975 -10.068 -10.246 1.00 56.91 205 CYS A C 1
ATOM 1658 O O . CYS A 1 205 ? 18.155 -10.276 -10.527 1.00 56.91 205 CYS A O 1
ATOM 1660 N N . GLU A 1 206 ? 15.988 -10.207 -11.131 1.00 62.97 206 GLU A N 1
ATOM 1661 C CA . GLU A 1 206 ? 16.190 -10.419 -12.567 1.00 62.97 206 GLU A CA 1
ATOM 1662 C C . GLU A 1 206 ? 15.728 -9.187 -13.342 1.00 62.97 206 GLU A C 1
ATOM 1664 O O . GLU A 1 206 ? 14.561 -9.080 -13.716 1.00 62.97 206 GLU A O 1
ATOM 1669 N N . VAL A 1 207 ? 16.647 -8.266 -13.633 1.00 58.22 207 VAL A N 1
ATOM 1670 C CA . VAL A 1 207 ? 16.321 -7.079 -14.433 1.00 58.22 207 VAL A CA 1
ATOM 1671 C C . VAL A 1 207 ? 16.107 -7.472 -15.892 1.00 58.22 207 VAL A C 1
ATOM 1673 O O . VAL A 1 207 ? 17.046 -7.551 -16.683 1.00 58.22 207 VAL A O 1
ATOM 1676 N N . SER A 1 208 ? 14.846 -7.688 -16.254 1.00 56.66 208 SER A N 1
ATOM 1677 C CA . SER A 1 208 ? 14.410 -7.875 -17.639 1.00 56.66 208 SER A CA 1
ATOM 1678 C C . SER A 1 208 ? 13.822 -6.576 -18.177 1.00 56.66 208 SER A C 1
ATOM 1680 O O . SER A 1 208 ? 12.946 -5.994 -17.541 1.00 56.66 208 SER A O 1
ATOM 1682 N N . LYS A 1 209 ? 14.297 -6.124 -19.345 1.00 57.81 209 LYS A N 1
ATOM 1683 C CA . LYS A 1 209 ? 13.747 -4.954 -20.045 1.00 57.81 209 LYS A CA 1
ATOM 1684 C C . LYS A 1 209 ? 12.563 -5.383 -20.903 1.00 57.81 209 LYS A C 1
ATOM 1686 O O . LYS A 1 209 ? 12.751 -6.078 -21.899 1.00 57.81 209 LYS A O 1
ATOM 1691 N N . VAL A 1 210 ? 11.361 -4.937 -20.554 1.00 62.56 210 VAL A N 1
ATOM 1692 C CA . VAL A 1 210 ? 10.163 -5.152 -21.383 1.00 62.56 210 VAL A CA 1
ATOM 1693 C C . VAL A 1 210 ? 9.876 -3.893 -22.202 1.00 62.56 210 VAL A C 1
ATOM 1695 O O . VAL A 1 210 ? 9.990 -2.781 -21.688 1.00 62.56 210 VAL A O 1
ATOM 1698 N N . LYS A 1 211 ? 9.528 -4.063 -23.485 1.00 63.12 211 LYS A N 1
ATOM 1699 C CA . LYS A 1 211 ? 9.129 -2.975 -24.393 1.00 63.12 211 LYS A CA 1
ATOM 1700 C C . LYS A 1 211 ? 7.610 -2.974 -24.554 1.00 63.12 211 LYS A C 1
ATOM 1702 O O . LYS A 1 211 ? 7.038 -3.983 -24.968 1.00 63.12 211 LYS A O 1
ATOM 1707 N N . LEU A 1 212 ? 6.975 -1.842 -24.260 1.00 65.50 212 LEU A N 1
ATOM 1708 C CA . LEU A 1 212 ? 5.534 -1.654 -24.440 1.00 65.50 212 LEU A CA 1
ATOM 1709 C C . LEU A 1 212 ? 5.132 -1.722 -25.926 1.00 65.50 212 LEU A C 1
ATOM 1711 O O . LEU A 1 212 ? 5.865 -1.255 -26.801 1.00 65.50 212 LEU A O 1
ATOM 1715 N N . ARG A 1 213 ? 3.959 -2.303 -26.209 1.00 62.41 213 ARG A N 1
ATOM 1716 C CA . ARG A 1 213 ? 3.341 -2.369 -27.548 1.00 62.41 213 ARG A CA 1
ATOM 1717 C C . ARG A 1 213 ? 1.937 -1.760 -27.502 1.00 62.41 213 ARG A C 1
ATOM 1719 O O . ARG A 1 213 ? 1.254 -1.888 -26.490 1.00 62.41 213 ARG A O 1
ATOM 1726 N N . SER A 1 214 ? 1.522 -1.085 -28.577 1.00 63.09 214 SER A N 1
ATOM 1727 C CA . SER A 1 214 ? 0.174 -0.503 -28.678 1.00 63.09 214 SER A CA 1
ATOM 1728 C C . SER A 1 214 ? -0.914 -1.568 -28.699 1.00 63.09 214 SER A C 1
ATOM 1730 O O . SER A 1 214 ? -0.780 -2.572 -29.396 1.00 63.09 214 SER A O 1
ATOM 1732 N N . ALA A 1 215 ? -1.984 -1.333 -27.932 1.00 62.12 215 ALA A N 1
ATOM 1733 C CA . ALA A 1 215 ? -3.216 -2.119 -28.019 1.00 62.12 215 ALA A CA 1
ATOM 1734 C C . ALA A 1 215 ? -4.043 -1.757 -29.250 1.00 62.12 215 ALA A C 1
ATOM 1736 O O . ALA A 1 215 ? -4.823 -2.581 -29.719 1.00 62.12 215 ALA A O 1
ATOM 1737 N N . ASN A 1 216 ? -3.903 -0.523 -29.742 1.00 61.44 216 ASN A N 1
ATOM 1738 C CA . ASN A 1 216 ? -4.673 -0.034 -30.868 1.00 61.44 216 ASN A CA 1
ATOM 1739 C C . ASN A 1 216 ? -3.767 0.075 -32.106 1.00 61.44 216 ASN A C 1
ATOM 1741 O O . ASN A 1 216 ? -2.895 0.947 -32.142 1.00 61.44 216 ASN A O 1
ATOM 1745 N N . PRO A 1 217 ? -3.977 -0.756 -33.142 1.00 62.06 217 PRO A N 1
ATOM 1746 C CA . PRO A 1 217 ? -3.184 -0.691 -34.367 1.00 62.06 217 PRO A CA 1
ATOM 1747 C C . PRO A 1 217 ? -3.329 0.643 -35.119 1.00 62.06 217 PRO A C 1
ATOM 1749 O O . PRO A 1 217 ? -2.440 0.985 -35.890 1.00 62.06 217 PRO A O 1
ATOM 1752 N N . GLN A 1 218 ? -4.395 1.420 -34.876 1.00 55.88 218 GLN A N 1
ATOM 1753 C CA . GLN A 1 218 ? -4.590 2.757 -35.458 1.00 55.88 218 GLN A CA 1
ATOM 1754 C C . GLN A 1 218 ? -3.720 3.837 -34.800 1.00 55.88 218 GLN A C 1
ATOM 1756 O O . GLN A 1 218 ? -3.443 4.862 -35.416 1.00 55.88 218 GLN A O 1
ATOM 1761 N N . TYR A 1 219 ? -3.247 3.597 -33.575 1.00 61.81 219 TYR A N 1
ATOM 1762 C CA . TYR A 1 219 ? -2.329 4.484 -32.859 1.00 61.81 219 TYR A CA 1
ATOM 1763 C C . TYR A 1 219 ? -1.069 3.696 -32.475 1.00 61.81 219 TYR A C 1
ATOM 1765 O O . TYR A 1 219 ? -0.867 3.358 -31.305 1.00 61.81 219 TYR A O 1
ATOM 1773 N N . PRO A 1 220 ? -0.220 3.340 -33.459 1.00 61.06 220 PRO A N 1
ATOM 1774 C CA . PRO A 1 220 ? 0.995 2.568 -33.207 1.00 61.06 220 PRO A CA 1
ATOM 1775 C C . PRO A 1 220 ? 2.059 3.392 -32.469 1.00 61.06 220 PRO A C 1
ATOM 1777 O O . PRO A 1 220 ? 2.943 2.825 -31.823 1.00 61.06 220 PRO A O 1
ATOM 1780 N N . ASN A 1 221 ? 1.969 4.720 -32.558 1.00 64.56 221 ASN A N 1
ATOM 1781 C CA . ASN A 1 221 ? 2.935 5.636 -31.975 1.00 64.56 221 ASN A CA 1
ATOM 1782 C C . ASN A 1 221 ? 2.706 5.789 -30.470 1.00 64.56 221 ASN A C 1
ATOM 1784 O O . ASN A 1 221 ? 1.580 5.925 -29.993 1.00 64.56 221 ASN A O 1
ATOM 1788 N N . LEU A 1 222 ? 3.808 5.767 -29.725 1.00 67.00 222 LEU A N 1
ATOM 1789 C CA . LEU A 1 222 ? 3.816 6.043 -28.294 1.00 67.00 222 LEU A CA 1
ATOM 1790 C C . LEU A 1 222 ? 3.615 7.555 -28.056 1.00 67.00 222 LEU A C 1
ATOM 1792 O O . LEU A 1 222 ? 3.995 8.349 -28.921 1.00 67.00 222 LEU A O 1
ATOM 1796 N N . PRO A 1 223 ? 3.022 7.967 -26.920 1.00 66.75 223 PRO A N 1
ATOM 1797 C CA . PRO A 1 223 ? 2.729 9.372 -26.645 1.00 66.75 223 PRO A CA 1
ATOM 1798 C C . PRO A 1 223 ? 4.020 10.189 -26.440 1.00 66.75 223 PRO A C 1
ATOM 1800 O O . PRO A 1 223 ? 5.130 9.652 -26.428 1.00 66.75 223 PRO A O 1
ATOM 1803 N N . SER A 1 224 ? 3.921 11.511 -26.299 1.00 66.69 224 SER A N 1
ATOM 1804 C CA . SER A 1 224 ? 5.114 12.305 -25.968 1.00 66.69 224 SER A CA 1
ATOM 1805 C C . SER A 1 224 ? 5.411 12.211 -24.477 1.00 66.69 224 SER A C 1
ATOM 1807 O O . SER A 1 224 ? 4.570 12.570 -23.659 1.00 66.69 224 SER A O 1
ATOM 1809 N N . LEU A 1 225 ? 6.628 11.812 -24.109 1.00 67.00 225 LEU A N 1
ATOM 1810 C CA . LEU A 1 225 ? 7.055 11.688 -22.707 1.00 67.00 225 LEU A CA 1
ATOM 1811 C C . LEU A 1 225 ? 7.017 13.020 -21.936 1.00 67.00 225 LEU A C 1
ATOM 1813 O O . LEU A 1 225 ? 6.957 13.020 -20.712 1.00 67.00 225 LEU A O 1
ATOM 1817 N N . SER A 1 226 ? 7.023 14.154 -22.640 1.00 61.16 226 SER A N 1
ATOM 1818 C CA . SER A 1 226 ? 7.084 15.496 -22.053 1.00 61.16 226 SER A CA 1
ATOM 1819 C C . SER A 1 226 ? 5.822 15.935 -21.297 1.00 61.16 226 SER A C 1
ATOM 1821 O O . SER A 1 226 ? 5.896 16.891 -20.534 1.00 61.16 226 SER A O 1
ATOM 1823 N N . PHE A 1 227 ? 4.675 15.273 -21.493 1.00 55.03 227 PHE A N 1
ATOM 1824 C CA . PHE A 1 227 ? 3.382 15.696 -20.922 1.00 55.03 227 PHE A CA 1
ATOM 1825 C C . PHE A 1 227 ? 2.571 14.545 -20.318 1.00 55.03 227 PHE A C 1
ATOM 1827 O O . PHE A 1 227 ? 1.351 14.635 -20.200 1.00 55.03 227 PHE A O 1
ATOM 1834 N N . VAL A 1 228 ? 3.233 13.436 -19.997 1.00 68.75 228 VAL A N 1
ATOM 1835 C CA . VAL A 1 228 ? 2.580 12.158 -19.719 1.00 68.75 228 VAL A CA 1
ATOM 1836 C C . VAL A 1 228 ? 2.584 11.838 -18.229 1.00 68.75 228 VAL A C 1
ATOM 1838 O O . VAL A 1 228 ? 3.639 11.755 -17.602 1.00 68.75 228 VAL A O 1
ATOM 1841 N N . HIS A 1 229 ? 1.402 11.525 -17.702 1.00 68.31 229 HIS A N 1
ATOM 1842 C CA . HIS A 1 229 ? 1.266 10.696 -16.507 1.00 68.31 229 HIS A CA 1
ATOM 1843 C C . HIS A 1 229 ? 0.858 9.285 -16.918 1.00 68.31 229 HIS A C 1
ATOM 1845 O O . HIS A 1 229 ? -0.007 9.098 -17.780 1.00 68.31 229 HIS A O 1
ATOM 1851 N N . ARG A 1 230 ? 1.511 8.287 -16.320 1.00 73.50 230 ARG A N 1
ATOM 1852 C CA . ARG A 1 230 ? 1.245 6.874 -16.583 1.00 73.50 230 ARG A CA 1
ATOM 1853 C C . ARG A 1 230 ? 0.510 6.263 -15.420 1.00 73.50 230 ARG A C 1
ATOM 1855 O O . ARG A 1 230 ? 0.863 6.465 -14.264 1.00 73.50 230 ARG A O 1
ATOM 1862 N N . HIS A 1 231 ? -0.463 5.449 -15.766 1.00 72.31 231 HIS A N 1
ATOM 1863 C CA . HIS A 1 231 ? -1.225 4.670 -14.822 1.00 72.31 231 HIS A CA 1
ATOM 1864 C C . HIS A 1 231 ? -1.301 3.241 -15.329 1.00 72.31 231 HIS A C 1
ATOM 1866 O O . HIS A 1 231 ? -1.242 2.983 -16.535 1.00 72.31 231 HIS A O 1
ATOM 1872 N N . SER A 1 232 ? -1.424 2.305 -14.398 1.00 72.62 232 SER A N 1
ATOM 1873 C CA . SER A 1 232 ? -1.591 0.903 -14.737 1.00 72.62 232 SER A CA 1
ATOM 1874 C C . SER A 1 232 ? -2.717 0.291 -13.926 1.00 72.62 232 SER A C 1
ATOM 1876 O O . SER A 1 232 ? -2.939 0.654 -12.772 1.00 72.62 232 SER A O 1
ATOM 1878 N N . VAL A 1 233 ? -3.437 -0.620 -14.567 1.00 68.69 233 VAL A N 1
ATOM 1879 C CA . VAL A 1 233 ? -4.425 -1.487 -13.936 1.00 68.69 233 VAL A CA 1
ATOM 1880 C C . VAL A 1 233 ? -4.038 -2.914 -14.281 1.00 68.69 233 VAL A C 1
ATOM 1882 O O . VAL A 1 233 ? -3.864 -3.258 -15.455 1.00 68.69 233 VAL A O 1
ATOM 1885 N N . VAL A 1 234 ? -3.861 -3.723 -13.244 1.00 71.06 234 VAL A N 1
ATOM 1886 C CA . VAL A 1 234 ? -3.445 -5.117 -13.366 1.00 71.06 234 VAL A CA 1
ATOM 1887 C C . VAL A 1 234 ? -4.675 -6.012 -13.413 1.00 71.06 234 VAL A C 1
ATOM 1889 O O . VAL A 1 234 ? -5.576 -5.883 -12.589 1.00 71.06 234 VAL A O 1
ATOM 1892 N N . PHE A 1 235 ? -4.692 -6.924 -14.380 1.00 70.12 235 PHE A N 1
ATOM 1893 C CA . PHE A 1 235 ? -5.665 -8.003 -14.513 1.00 70.12 235 PHE A CA 1
ATOM 1894 C C . PHE A 1 235 ? -4.923 -9.344 -14.493 1.00 70.12 235 PHE A C 1
ATOM 1896 O O . PHE A 1 235 ? -3.704 -9.393 -14.656 1.00 70.12 235 PHE A O 1
ATOM 1903 N N . ALA A 1 236 ? -5.658 -10.446 -14.336 1.00 67.19 236 ALA A N 1
ATOM 1904 C CA . ALA A 1 236 ? -5.070 -11.783 -14.209 1.00 67.19 236 ALA A CA 1
ATO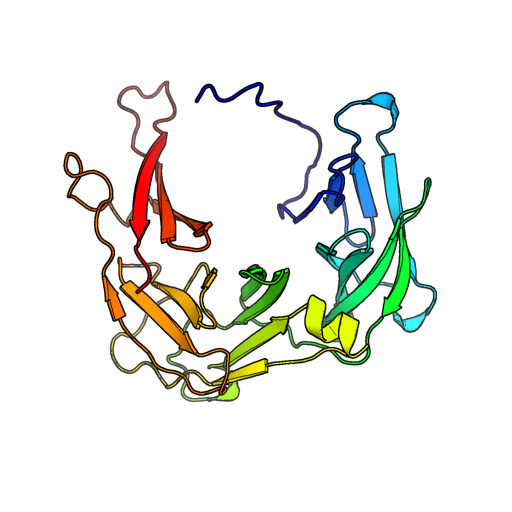M 1905 C C . ALA A 1 236 ? -4.172 -12.190 -15.403 1.00 67.19 236 ALA A C 1
ATOM 1907 O O . ALA A 1 236 ? -3.164 -12.883 -15.243 1.00 67.19 236 ALA A O 1
ATOM 1908 N N . ASP A 1 237 ? -4.520 -11.773 -16.622 1.00 71.50 237 ASP A N 1
ATOM 1909 C CA . ASP A 1 237 ? -3.842 -12.179 -17.859 1.00 71.50 237 ASP A CA 1
ATOM 1910 C C . ASP A 1 237 ? -3.116 -11.034 -18.591 1.00 71.50 237 ASP A C 1
ATOM 1912 O O . ASP A 1 237 ? -2.344 -11.288 -19.522 1.00 71.50 237 ASP A O 1
ATOM 1916 N N . HIS A 1 238 ? -3.333 -9.781 -18.192 1.00 72.75 238 HIS A N 1
ATOM 1917 C CA . HIS A 1 238 ? -2.752 -8.614 -18.850 1.00 72.75 238 HIS A CA 1
ATOM 1918 C C . HIS A 1 238 ? -2.686 -7.397 -17.925 1.00 72.75 238 HIS A C 1
ATOM 1920 O O . HIS A 1 238 ? -3.370 -7.314 -16.913 1.00 72.75 238 HIS A O 1
ATOM 1926 N N . VAL A 1 239 ? -1.890 -6.408 -18.320 1.00 73.62 239 VAL A N 1
ATOM 1927 C CA . VAL A 1 239 ? -1.856 -5.095 -17.671 1.00 73.62 239 VAL A CA 1
ATOM 1928 C C . VAL A 1 239 ? -2.292 -4.051 -18.676 1.00 73.62 239 VAL A C 1
ATOM 1930 O O . VAL A 1 239 ? -1.731 -3.952 -19.771 1.00 73.62 239 VAL A O 1
ATOM 1933 N N . PHE A 1 240 ? -3.295 -3.264 -18.310 1.00 72.56 240 PHE A N 1
ATOM 1934 C CA . PHE A 1 240 ? -3.629 -2.061 -19.055 1.00 72.56 240 PHE A CA 1
ATOM 1935 C C . PHE A 1 240 ? -2.770 -0.917 -18.539 1.00 72.56 240 PHE A C 1
ATOM 1937 O O . PHE A 1 240 ? -2.817 -0.577 -17.361 1.00 72.56 240 PHE A O 1
ATOM 1944 N N . VAL A 1 241 ? -1.987 -0.325 -19.433 1.00 73.81 241 VAL A N 1
ATOM 1945 C CA . VAL A 1 241 ? -1.195 0.873 -19.166 1.00 73.81 241 VAL A CA 1
ATOM 1946 C C . VAL A 1 241 ? -1.838 2.005 -19.942 1.00 73.81 241 VAL A C 1
ATOM 1948 O O . VAL A 1 241 ? -1.869 1.968 -21.170 1.00 73.81 241 VAL A O 1
ATOM 1951 N N . TYR A 1 242 ? -2.368 3.006 -19.253 1.00 71.06 242 TYR A N 1
ATOM 1952 C CA . TYR A 1 242 ? -2.941 4.176 -19.906 1.00 71.06 242 TYR A CA 1
ATOM 1953 C C . TYR A 1 242 ? -2.144 5.426 -19.562 1.00 71.06 242 TYR A C 1
ATOM 1955 O O . TYR A 1 242 ? -1.529 5.544 -18.500 1.00 71.06 242 TYR A O 1
ATOM 1963 N N . PHE A 1 243 ? -2.118 6.337 -20.522 1.00 72.00 243 PHE A N 1
ATOM 1964 C CA . PHE A 1 243 ? -1.341 7.555 -20.474 1.00 72.00 243 PHE A CA 1
ATOM 1965 C C . PHE A 1 243 ? -2.331 8.702 -20.562 1.00 72.00 243 PHE A C 1
ATOM 1967 O O . PHE A 1 243 ? -3.090 8.797 -21.531 1.00 72.00 243 PHE A O 1
ATOM 1974 N N . SER A 1 244 ? -2.330 9.558 -19.549 1.00 69.31 244 SER A N 1
ATOM 1975 C CA . SER A 1 244 ? -3.002 10.8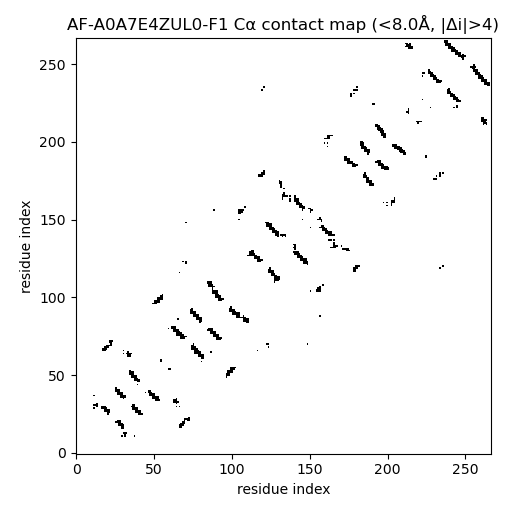48 -19.624 1.00 69.31 244 SER A CA 1
ATOM 1976 C C . SER A 1 244 ? -1.982 11.876 -20.076 1.00 69.31 244 SER A C 1
ATOM 1978 O O . SER A 1 244 ? -0.962 12.070 -19.407 1.00 69.31 244 SER A O 1
ATOM 1980 N N . GLN A 1 245 ? -2.258 12.509 -21.210 1.00 68.94 245 GLN A N 1
ATOM 1981 C CA . GLN A 1 245 ? -1.435 13.580 -21.736 1.00 68.94 245 GLN A CA 1
ATOM 1982 C C . GLN A 1 245 ? -2.211 14.893 -21.661 1.00 68.94 245 GLN A C 1
ATOM 1984 O O . GLN A 1 245 ? -3.321 14.987 -22.193 1.00 68.94 245 GLN A O 1
ATOM 1989 N N . MET A 1 246 ? -1.615 15.906 -21.027 1.00 63.25 246 MET A N 1
ATOM 1990 C CA . MET A 1 246 ? -2.072 17.280 -21.224 1.00 63.25 246 MET A CA 1
ATOM 1991 C C . MET A 1 246 ? -1.578 17.730 -22.594 1.00 63.25 246 MET A C 1
ATOM 1993 O O . MET A 1 246 ? -0.376 17.896 -22.809 1.00 63.25 246 MET A O 1
ATOM 1997 N N . LEU A 1 247 ? -2.498 17.867 -23.543 1.00 60.28 247 LEU A N 1
ATOM 1998 C CA . LEU A 1 247 ? -2.200 18.475 -24.829 1.00 60.28 247 LEU A CA 1
ATOM 1999 C C . LEU A 1 247 ? -2.542 19.966 -24.754 1.00 60.28 247 LEU A C 1
ATOM 2001 O O . LEU A 1 247 ? -3.534 20.333 -24.117 1.00 60.28 247 LEU A O 1
ATOM 2005 N N . PRO A 1 248 ? -1.756 20.841 -25.410 1.00 58.41 248 PRO A N 1
ATOM 2006 C CA . PRO A 1 248 ? -2.207 22.201 -25.636 1.00 58.41 248 PRO A CA 1
ATOM 2007 C C . PRO A 1 248 ? -3.560 22.118 -26.345 1.00 58.41 248 PRO A C 1
ATOM 2009 O O . PRO A 1 248 ? -3.690 21.367 -27.320 1.00 58.41 248 PRO A O 1
ATOM 2012 N N . PRO A 1 249 ? -4.589 22.799 -25.833 1.00 54.72 249 PRO A N 1
ATOM 2013 C CA . PRO A 1 249 ? -5.903 22.611 -26.386 1.00 54.72 249 PRO A CA 1
ATOM 2014 C C . PRO A 1 249 ? -5.989 23.216 -27.787 1.00 54.72 249 PRO A C 1
ATOM 2016 O O . PRO A 1 249 ? -5.354 24.238 -28.054 1.00 54.72 249 PRO A O 1
ATOM 2019 N N . PRO A 1 250 ? -6.781 22.612 -28.687 1.00 55.78 250 PRO A N 1
ATOM 2020 C CA . PRO A 1 250 ? -7.009 23.175 -30.014 1.00 55.78 250 PRO A CA 1
ATOM 2021 C C . PRO A 1 250 ? -7.710 24.544 -29.947 1.00 55.78 250 PRO A C 1
ATOM 2023 O O . PRO A 1 250 ? -7.553 25.349 -30.858 1.00 55.78 250 PRO A O 1
ATOM 2026 N N . ASP A 1 251 ? -8.433 24.817 -28.853 1.00 60.50 251 ASP A N 1
ATOM 2027 C CA . ASP A 1 251 ? -9.032 26.108 -28.505 1.00 60.50 251 ASP A CA 1
ATOM 2028 C C . ASP A 1 251 ? -8.623 26.483 -27.063 1.00 60.50 251 ASP A C 1
ATOM 2030 O O . ASP A 1 251 ? -8.849 25.676 -26.156 1.00 60.50 251 ASP A O 1
ATOM 2034 N N . PRO A 1 252 ? -8.076 27.688 -26.801 1.00 57.12 252 PRO A N 1
ATOM 2035 C CA . PRO A 1 252 ? -7.682 28.142 -25.461 1.00 57.12 252 PRO A CA 1
ATOM 2036 C C . PRO A 1 252 ? -8.792 28.107 -24.392 1.00 57.12 252 PRO A C 1
ATOM 2038 O O . PRO A 1 252 ? -8.493 28.273 -23.211 1.00 57.12 252 PRO A O 1
ATOM 2041 N N . ARG A 1 253 ? -10.061 27.890 -24.762 1.00 54.25 253 ARG A N 1
ATOM 2042 C CA . ARG A 1 253 ? -11.203 27.811 -23.833 1.00 54.25 253 ARG A CA 1
ATOM 2043 C C . ARG A 1 253 ? -11.560 26.400 -23.363 1.00 54.25 253 ARG A C 1
ATOM 2045 O O . ARG A 1 253 ? -12.427 26.263 -22.503 1.00 54.25 253 ARG A O 1
ATOM 2052 N N . THR A 1 254 ? -10.911 25.361 -23.883 1.00 45.53 254 THR A N 1
ATOM 2053 C CA . THR A 1 254 ? -11.228 23.965 -23.535 1.00 45.53 254 THR A CA 1
ATOM 2054 C C . THR A 1 254 ? -9.988 23.299 -22.958 1.00 45.53 254 THR A C 1
ATOM 2056 O O . THR A 1 254 ? -8.960 23.353 -23.610 1.00 45.53 254 THR A O 1
ATOM 2059 N N . PRO A 1 255 ? -10.002 22.645 -21.789 1.00 49.66 255 PRO A N 1
ATOM 2060 C CA . PRO A 1 255 ? -8.856 21.840 -21.373 1.00 49.66 255 PRO A CA 1
ATOM 2061 C C . PRO A 1 255 ? -8.690 20.624 -22.304 1.00 49.66 255 PRO A C 1
ATOM 2063 O O . PRO A 1 255 ? -9.589 19.795 -22.435 1.00 49.66 255 PRO A O 1
ATOM 2066 N N . GLY A 1 256 ? -7.535 20.520 -22.965 1.00 53.62 256 GLY A N 1
ATOM 2067 C CA . GLY A 1 256 ? -7.191 19.425 -23.871 1.00 53.62 256 GLY A CA 1
ATOM 2068 C C . GLY A 1 256 ? -6.586 18.242 -23.120 1.00 53.62 256 GLY A C 1
ATOM 2069 O O . GLY A 1 256 ? -5.369 18.109 -23.051 1.00 53.62 256 GLY A O 1
ATOM 2070 N N . ASN A 1 257 ? -7.420 17.364 -22.565 1.00 55.78 257 ASN A N 1
ATOM 2071 C CA . ASN A 1 257 ? -6.954 16.096 -22.001 1.00 55.78 257 ASN A CA 1
ATOM 2072 C C . ASN A 1 257 ? -7.238 14.962 -22.982 1.00 55.78 257 ASN A C 1
ATOM 2074 O O . ASN A 1 257 ? -8.397 14.695 -23.298 1.00 55.78 257 ASN A O 1
ATOM 2078 N N . VAL A 1 258 ? -6.191 14.265 -23.428 1.00 59.06 258 VAL A N 1
ATOM 2079 C CA . VAL A 1 258 ? -6.344 13.032 -24.209 1.00 59.06 258 VAL A CA 1
ATOM 2080 C C . VAL A 1 258 ? -5.818 11.859 -23.396 1.00 59.06 258 VAL A C 1
ATOM 2082 O O . VAL A 1 258 ? -4.710 11.888 -22.856 1.00 59.06 258 VAL A O 1
ATOM 2085 N N . GLN A 1 259 ? -6.648 10.823 -23.293 1.00 55.59 259 GLN A N 1
ATOM 2086 C CA . GLN A 1 259 ? -6.286 9.552 -22.686 1.00 55.59 259 GLN A CA 1
ATOM 2087 C C . GLN A 1 259 ? -6.085 8.521 -23.787 1.00 55.59 259 GLN A C 1
ATOM 2089 O O . GLN A 1 259 ? -6.965 8.286 -24.614 1.00 55.59 259 GLN A O 1
ATOM 2094 N N . HIS A 1 260 ? -4.923 7.888 -23.776 1.00 60.56 260 HIS A N 1
ATOM 2095 C CA . HIS A 1 260 ? -4.609 6.785 -24.668 1.00 60.56 260 HIS A CA 1
ATOM 2096 C C . HIS A 1 260 ? -4.330 5.532 -23.824 1.00 60.56 260 HIS A C 1
ATOM 2098 O O . HIS A 1 260 ? -3.772 5.630 -22.729 1.00 60.56 260 HIS A O 1
ATOM 2104 N N . ALA A 1 261 ? -4.720 4.351 -24.309 1.00 54.97 261 ALA A N 1
ATOM 2105 C CA . ALA A 1 261 ? -4.586 3.090 -23.580 1.00 54.97 261 ALA A CA 1
ATOM 2106 C C . ALA A 1 261 ? -3.773 2.054 -24.370 1.00 54.97 261 ALA A C 1
ATOM 2108 O O . ALA A 1 261 ? -3.971 1.854 -25.569 1.00 54.97 261 ALA A O 1
ATOM 2109 N N . TRP A 1 262 ? -2.879 1.364 -23.668 1.00 63.81 262 TRP A N 1
ATOM 2110 C CA . TRP A 1 262 ? -2.017 0.296 -24.161 1.00 63.81 262 TRP A CA 1
ATOM 2111 C C . TRP A 1 262 ? -2.268 -0.969 -23.344 1.00 63.81 262 TRP A C 1
ATOM 2113 O O . TRP A 1 262 ? -2.536 -0.919 -22.146 1.00 63.81 262 TRP A O 1
ATOM 2123 N N . LYS A 1 263 ? -2.166 -2.125 -23.997 1.00 60.28 263 LYS A N 1
ATOM 2124 C CA . LYS A 1 263 ? -2.372 -3.442 -23.394 1.00 60.28 263 LYS A CA 1
ATOM 2125 C C . LYS A 1 263 ? -1.044 -4.167 -23.430 1.00 60.28 263 LYS A C 1
ATOM 2127 O O . LYS A 1 263 ? -0.508 -4.455 -24.500 1.00 60.28 263 LYS A O 1
ATOM 2132 N N . LEU A 1 264 ? -0.522 -4.462 -22.253 1.00 60.22 264 LEU A N 1
ATOM 2133 C CA . LEU A 1 264 ? 0.655 -5.283 -22.083 1.00 60.22 264 LEU A CA 1
ATOM 2134 C C . LEU A 1 264 ? 0.213 -6.709 -21.773 1.00 60.22 264 LEU A C 1
ATOM 2136 O O . LEU A 1 264 ? -0.404 -6.977 -20.745 1.00 60.22 264 LEU A O 1
ATOM 2140 N N . HIS A 1 265 ? 0.559 -7.636 -22.660 1.00 59.97 265 HIS A N 1
ATOM 2141 C CA . HIS A 1 265 ? 0.494 -9.052 -22.333 1.00 59.97 265 HIS A CA 1
ATOM 2142 C C . HIS A 1 265 ? 1.740 -9.415 -21.536 1.00 59.97 265 HIS A C 1
ATOM 2144 O O . HIS A 1 265 ? 2.850 -9.398 -22.072 1.00 59.97 265 HIS A O 1
ATOM 2150 N N . ILE A 1 266 ? 1.546 -9.731 -20.260 1.00 57.78 266 ILE A N 1
ATOM 2151 C CA . ILE A 1 266 ? 2.591 -10.337 -19.444 1.00 57.78 266 ILE A CA 1
ATOM 2152 C C . ILE A 1 266 ? 2.631 -11.809 -19.850 1.00 57.78 266 ILE A C 1
ATOM 2154 O O . ILE A 1 266 ? 1.605 -12.492 -19.813 1.00 57.78 266 ILE A O 1
ATOM 2158 N N . LYS A 1 267 ? 3.783 -12.273 -20.335 1.00 53.03 267 LYS A N 1
ATOM 2159 C CA . LYS A 1 267 ? 4.039 -13.692 -20.595 1.00 53.03 267 LYS A CA 1
ATOM 2160 C C . LYS A 1 267 ? 4.777 -14.257 -19.397 1.00 53.03 267 LYS A C 1
ATOM 2162 O O . LYS A 1 267 ? 5.847 -13.698 -19.083 1.00 53.03 267 LYS A O 1
#

Secondary structure (DSSP, 8-state):
--------------SS--EEE-TTSS-EEEE-SSSEEEEE-TT-GGG-EEEEEEESSGGGTT-EEEEEEEETTEEEEEEEPTTT-EEEEEEEEE-SSEEEEEEEPS--EE--SEEEEEE-SSSEEEEEE-S-S--SSGGGSEEEEEEHHHHHHTTS--EEEEEPPP--S-TT--EEEEEEETTEEEEEETTSSEEEEEESSSS------EEP--S-TT--S---GGGEEEEEEE-SS-EEEEEEEEPPPSSTTS--EEEEEEEE---

Mean predicted aligned error: 9.92 Å

Sequence (267 aa):
MSMRDSRSFTGVQCTQNVFAVAGDGSYVLFKKSASELFYFVPNNLDEQKVLKLMFLDQYYIGDSIFDLVFHENQLVILIQSQVDDSIRLALCTVTKDFVIA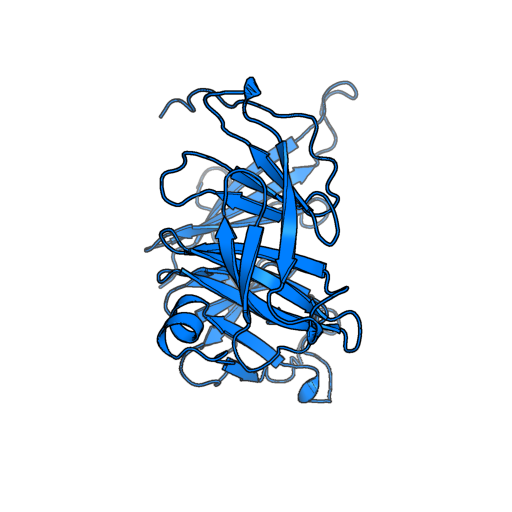TKVLPGSIKKGLFNKLINDEFGPVFITYSVSFHETDPSKRQVQLVHIVESLRNQRLQLLNIQVPRQTKKAGEVWCDPFISRNRVYFFNQYDYTMMTLLATSGKCEVSKVKLRSANPQYPNLPSLSFVHRHSVVFADHVFVYFSQMLPPPDPRTPGNVQHAWKLHIK

Nearest PDB structures (foldseek):
  7ado-assembly1_A  TM=4.966E-01  e=1.779E-02  Homo sapiens
  3nvx-assembly1_A  TM=4.873E-01  e=2.815E-01  Vaccinia virus Copenhagen
  6xk9-assembly2_B  TM=2.510E-01  e=7.575E-03  Homo sapiens
  3nvx-assembly2_B  TM=3.471E-01  e=6.901E-02  Vaccinia virus Copenhagen
  8gja-assembly2_C  TM=6.413E-01  e=3.645E+00  Alvinella pompejana